Protein AF-A0A3M2KSV3-F1 (afdb_monomer_lite)

Foldseek 3Di:
DVLLVDDAVDADDLVRVLVVCCVVPVPDDDSVVSSVVSVVVQVVCCVVVCDPPRHGDPLNNQCVDVVRDNPSSCVVCVVVADDAAQAWAADQQQKTKAQGHHDPVLVVLLQQAWDFPDDPNITMTGGDLVSLLSSVVVPDDLVNVVVSNCRRHPDPHHPNNNVSNVVSNVVPPPDDDDDFQDKAFDPDLVVVVVLVVDPLNVVQVWDDPDSGMITGNDHQVVNCVSCVVVVHDDFDADPVRHTDDPPPDPPDDPDDDDDDDDD

InterPro domains:
  IPR032830 Helicase XPB/Ssl2, N-terminal domain [PF13625] (88-210)

Organism: NCBI:txid2483353

Secondary structure (DSSP, 8-state):
-GGGGSPTTPBPPHHHHHHHHHHH-TTSS-HHHHHHHHHHHHHHHHHTTSEETTEEPGGGGGGGSSS--HHHHHHHHGGGSPPPBS-BEE-TTSEEEESSPBPHHHHHHHHHH-EEEEESSSEEEE--HHHHHHHHHTT--HHHHHHHHHHHBSSPPPHHHHHHHHHHHHHTTSS-----SEEEE-S-HHHHHHHHH-GGGGGGT-EEEETTEEEESS-HHHHHHHHHHTT--PPEE-TTS-EE-------PPPPPPPPPPP-

Structure (mmCIF, N/CA/C/O backbone):
data_AF-A0A3M2KSV3-F1
#
_entry.id   AF-A0A3M2KSV3-F1
#
loop_
_atom_site.group_PDB
_atom_site.id
_atom_site.type_symbol
_atom_site.label_atom_id
_atom_site.label_alt_id
_atom_site.label_comp_id
_atom_site.label_asym_id
_atom_site.label_entity_id
_atom_site.label_seq_id
_atom_site.pdbx_PDB_ins_code
_atom_site.Cartn_x
_atom_site.Cartn_y
_atom_site.Cartn_z
_atom_site.occupancy
_atom_site.B_iso_or_equiv
_atom_site.auth_seq_id
_atom_site.auth_comp_id
_atom_site.auth_asym_id
_atom_site.auth_atom_id
_atom_site.pdbx_PDB_model_num
ATOM 1 N N . GLY A 1 1 ? 6.944 8.458 -37.374 1.00 75.38 1 GLY A N 1
ATOM 2 C CA . GLY A 1 1 ? 7.792 9.421 -36.620 1.00 75.38 1 GLY A CA 1
ATOM 3 C C . GLY A 1 1 ? 9.214 9.490 -37.174 1.00 75.38 1 GLY A C 1
ATOM 4 O O . GLY A 1 1 ? 9.639 8.535 -37.807 1.00 75.38 1 GLY A O 1
ATOM 5 N N . LEU A 1 2 ? 9.958 10.585 -36.937 1.00 85.69 2 LEU A N 1
ATOM 6 C CA . LEU A 1 2 ? 11.281 10.850 -37.546 1.00 85.69 2 LEU A CA 1
ATOM 7 C C . LEU A 1 2 ? 12.322 9.739 -37.297 1.00 85.69 2 LEU A C 1
ATOM 9 O O . LEU A 1 2 ? 12.975 9.292 -38.233 1.00 85.69 2 LEU A O 1
ATOM 13 N N . LEU A 1 3 ? 12.442 9.251 -36.059 1.00 87.75 3 LEU A N 1
ATOM 14 C CA . LEU A 1 3 ? 13.389 8.181 -35.711 1.00 87.75 3 LEU A CA 1
ATOM 15 C C . LEU A 1 3 ? 13.024 6.823 -36.337 1.00 87.75 3 LEU A C 1
ATOM 17 O O . LEU A 1 3 ? 13.900 5.996 -36.563 1.00 87.75 3 LEU A O 1
ATOM 21 N N . ALA A 1 4 ? 11.746 6.596 -36.661 1.00 87.56 4 ALA A N 1
ATOM 22 C CA . ALA A 1 4 ? 11.295 5.349 -37.282 1.00 87.56 4 ALA A CA 1
ATOM 23 C C . ALA A 1 4 ? 11.764 5.202 -38.739 1.00 87.56 4 ALA A C 1
ATOM 25 O O . ALA A 1 4 ? 11.817 4.079 -39.237 1.00 87.56 4 ALA A O 1
ATOM 26 N N . ALA A 1 5 ? 12.134 6.313 -39.391 1.00 88.31 5 ALA A N 1
ATOM 27 C CA . ALA A 1 5 ? 12.696 6.315 -40.741 1.00 88.31 5 ALA A CA 1
ATOM 28 C C . ALA A 1 5 ? 14.116 5.721 -40.802 1.00 88.31 5 ALA A C 1
ATOM 30 O O . ALA A 1 5 ? 14.596 5.388 -41.883 1.00 88.31 5 ALA A O 1
ATOM 31 N N . LEU A 1 6 ? 14.793 5.581 -39.657 1.00 89.31 6 LEU A N 1
ATOM 32 C CA . LEU A 1 6 ? 16.082 4.903 -39.575 1.00 89.31 6 LEU A CA 1
ATOM 33 C C . LEU A 1 6 ? 15.891 3.378 -39.606 1.00 89.31 6 LEU A C 1
ATOM 35 O O . LEU A 1 6 ? 14.901 2.867 -39.059 1.00 89.31 6 LEU A O 1
ATOM 39 N N . PRO A 1 7 ? 16.850 2.626 -40.179 1.00 88.12 7 PRO A N 1
ATOM 40 C CA . PRO A 1 7 ? 16.834 1.171 -40.098 1.00 88.12 7 PRO A CA 1
ATOM 41 C C . PRO A 1 7 ? 16.882 0.695 -38.631 1.00 88.12 7 PRO A C 1
ATOM 43 O O . PRO A 1 7 ? 17.325 1.441 -37.751 1.00 88.12 7 PRO A O 1
ATOM 46 N N . PRO A 1 8 ? 16.430 -0.536 -38.328 1.00 86.25 8 PRO A N 1
ATOM 47 C CA . PRO A 1 8 ? 16.571 -1.124 -36.995 1.00 86.25 8 PRO A CA 1
ATOM 48 C C . PRO A 1 8 ? 18.014 -1.034 -36.473 1.00 86.25 8 PRO A C 1
ATOM 50 O O . PRO A 1 8 ? 18.956 -1.325 -37.205 1.00 86.25 8 PRO A O 1
ATOM 53 N N . GLY A 1 9 ? 18.185 -0.594 -35.222 1.00 85.94 9 GLY A N 1
ATOM 54 C CA . GLY A 1 9 ? 19.504 -0.358 -34.615 1.00 85.94 9 GLY A CA 1
ATOM 55 C C . GLY A 1 9 ? 20.202 0.940 -35.046 1.00 85.94 9 GLY A C 1
ATOM 56 O O . GLY A 1 9 ? 21.259 1.263 -34.510 1.00 85.94 9 GLY A O 1
ATOM 57 N N . GLY A 1 10 ? 19.623 1.708 -35.972 1.00 90.50 10 GLY A N 1
ATOM 58 C CA . GLY A 1 10 ? 20.132 3.021 -36.354 1.00 90.50 10 GLY A CA 1
ATOM 59 C C . GLY A 1 10 ? 19.922 4.051 -35.245 1.00 90.50 10 GLY A C 1
ATOM 60 O O . GLY A 1 10 ? 18.789 4.294 -34.828 1.00 90.50 10 GLY A O 1
ATOM 61 N N . ALA A 1 11 ? 21.011 4.676 -34.801 1.00 90.44 11 ALA A N 1
ATOM 62 C CA . ALA A 1 11 ? 20.989 5.816 -33.892 1.00 90.44 11 ALA A CA 1
ATOM 63 C C . ALA A 1 11 ? 21.229 7.112 -34.676 1.00 90.44 11 ALA A C 1
ATOM 65 O O . ALA A 1 11 ? 22.099 7.161 -35.548 1.00 90.44 11 ALA A O 1
ATOM 66 N N . ALA A 1 12 ? 20.466 8.160 -34.369 1.00 85.12 12 ALA A N 1
ATOM 67 C CA . ALA A 1 12 ? 20.717 9.489 -34.915 1.00 85.12 12 ALA A CA 1
ATOM 68 C C . ALA A 1 12 ? 21.448 10.359 -33.895 1.00 85.12 12 ALA A C 1
ATOM 70 O O . ALA A 1 12 ? 21.091 10.399 -32.720 1.00 85.12 12 ALA A O 1
ATOM 71 N N . ASP A 1 13 ? 22.440 11.101 -34.379 1.00 88.12 13 ASP A N 1
ATOM 72 C CA . ASP A 1 13 ? 23.076 12.171 -33.620 1.00 88.12 13 ASP A CA 1
ATOM 73 C C . ASP A 1 13 ? 22.033 13.258 -33.264 1.00 88.12 13 ASP A C 1
ATOM 75 O O . ASP A 1 13 ? 21.336 13.740 -34.168 1.00 88.12 13 ASP A O 1
ATOM 79 N N . PRO A 1 14 ? 21.908 13.678 -31.988 1.00 87.12 14 PRO A N 1
ATOM 80 C CA . PRO A 1 14 ? 20.975 14.726 -31.573 1.00 87.12 14 PRO A CA 1
ATOM 81 C C . PRO A 1 14 ? 21.071 16.018 -32.398 1.00 87.12 14 PRO A C 1
ATOM 83 O O . PRO A 1 14 ? 20.047 16.651 -32.672 1.00 87.12 14 PRO A O 1
ATOM 86 N N . VAL A 1 15 ? 22.270 16.395 -32.864 1.00 89.19 15 VAL A N 1
ATOM 87 C CA . VAL A 1 15 ? 22.446 17.577 -33.726 1.00 89.19 15 VAL A CA 1
ATOM 88 C C . VAL A 1 15 ? 21.813 17.358 -35.103 1.00 89.19 15 VAL A C 1
ATOM 90 O O . VAL A 1 15 ? 21.177 18.269 -35.641 1.00 89.19 15 VAL A O 1
ATOM 93 N N . ALA A 1 16 ? 21.938 16.157 -35.673 1.00 90.06 16 ALA A N 1
ATOM 94 C CA . ALA A 1 16 ? 21.289 15.794 -36.930 1.00 90.06 16 ALA A CA 1
ATOM 95 C C . ALA A 1 16 ? 19.756 15.762 -36.798 1.00 90.06 16 ALA A C 1
ATOM 97 O O . ALA A 1 16 ? 19.058 16.261 -37.684 1.00 90.06 16 ALA A O 1
ATOM 98 N N . VAL A 1 17 ? 19.233 15.254 -35.675 1.00 90.06 17 VAL A N 1
ATOM 99 C CA . VAL A 1 17 ? 17.793 15.290 -35.365 1.00 90.06 17 VAL A CA 1
ATOM 100 C C . VAL A 1 17 ? 17.296 16.734 -35.313 1.00 90.06 17 VAL A C 1
ATOM 102 O O . VAL A 1 17 ? 16.326 17.061 -35.996 1.00 90.06 17 VAL A O 1
ATOM 105 N N . ARG A 1 18 ? 17.994 17.619 -34.586 1.00 88.38 18 ARG A N 1
ATOM 106 C CA . ARG A 1 18 ? 17.662 19.051 -34.513 1.00 88.38 18 ARG A CA 1
ATOM 107 C C . ARG A 1 18 ? 17.615 19.689 -35.901 1.00 88.38 18 ARG A C 1
ATOM 109 O O . ARG A 1 18 ? 16.585 20.242 -36.268 1.00 88.38 18 ARG A O 1
ATOM 116 N N . ARG A 1 19 ? 18.677 19.526 -36.702 1.00 88.81 19 ARG A N 1
ATOM 117 C CA . ARG A 1 19 ? 18.737 20.066 -38.076 1.00 88.81 19 ARG A CA 1
ATOM 118 C C . ARG A 1 19 ? 17.582 19.571 -38.942 1.00 88.81 19 ARG A C 1
ATOM 120 O O . ARG A 1 19 ? 17.055 20.321 -39.760 1.00 88.81 19 ARG A O 1
ATOM 127 N N . ARG A 1 20 ? 17.173 18.308 -38.783 1.00 89.62 20 ARG A N 1
ATOM 128 C CA . ARG A 1 20 ? 16.026 17.777 -39.521 1.00 89.62 20 ARG A CA 1
ATOM 129 C C . ARG A 1 20 ? 14.707 18.383 -39.040 1.00 89.62 20 ARG A C 1
ATOM 131 O O . ARG A 1 20 ? 13.872 18.711 -39.875 1.00 89.62 20 ARG A O 1
ATOM 138 N N . LEU A 1 21 ? 14.527 18.576 -37.734 1.00 88.06 21 LEU A N 1
ATOM 139 C CA . LEU A 1 21 ? 13.353 19.258 -37.175 1.00 88.06 21 LEU A CA 1
ATOM 140 C C . LEU A 1 21 ? 13.277 20.739 -37.586 1.00 88.06 21 LEU A C 1
ATOM 142 O O . LEU A 1 21 ? 12.171 21.254 -37.759 1.00 88.06 21 LEU A O 1
ATOM 146 N N . ASP A 1 22 ? 14.419 21.412 -37.757 1.00 86.50 22 ASP A N 1
ATOM 147 C CA . ASP A 1 22 ? 14.499 22.779 -38.296 1.00 86.50 22 ASP A CA 1
ATOM 148 C C . ASP A 1 22 ? 13.979 22.842 -39.730 1.00 86.50 22 ASP A C 1
ATOM 150 O O . ASP A 1 22 ? 13.177 23.712 -40.067 1.00 86.50 22 ASP A O 1
ATOM 154 N N . TRP A 1 23 ? 14.398 21.883 -40.557 1.00 88.00 23 TRP A N 1
ATOM 155 C CA . TRP A 1 23 ? 13.964 21.782 -41.946 1.00 88.00 23 TRP A CA 1
ATOM 156 C C . TRP A 1 23 ? 12.463 21.495 -42.079 1.00 88.00 23 TRP A C 1
ATOM 158 O O . TRP A 1 23 ? 11.777 22.152 -42.857 1.00 88.00 23 TRP A O 1
ATOM 168 N N . GLU A 1 24 ? 11.945 20.528 -41.317 1.00 86.75 24 GLU A N 1
ATOM 169 C CA . GLU A 1 24 ? 10.533 20.122 -41.388 1.00 86.75 24 GLU A CA 1
ATOM 170 C C . GLU A 1 24 ? 9.593 21.187 -40.801 1.00 86.75 24 GLU A C 1
ATOM 172 O O . GLU A 1 24 ? 8.499 21.412 -41.321 1.00 86.75 24 GLU A O 1
ATOM 177 N N . TRP A 1 25 ? 10.007 21.875 -39.725 1.00 83.38 25 TRP A N 1
ATOM 178 C CA . TRP A 1 25 ? 9.167 22.839 -38.998 1.00 83.38 25 TRP A CA 1
ATOM 179 C C . TRP A 1 25 ? 9.865 24.186 -38.734 1.00 83.38 25 TRP A C 1
ATOM 181 O O . TRP A 1 25 ? 10.045 24.570 -37.569 1.00 83.38 25 TRP A O 1
ATOM 191 N N . PRO A 1 26 ? 10.175 24.972 -39.781 1.00 78.00 26 PRO A N 1
ATOM 192 C CA . PRO A 1 26 ? 11.050 26.146 -39.690 1.00 78.00 26 PRO A CA 1
ATOM 193 C C . PRO A 1 26 ? 10.482 27.347 -38.915 1.00 78.00 26 PRO A C 1
ATOM 195 O O . PRO A 1 26 ? 11.224 28.259 -38.578 1.00 78.00 26 PRO A O 1
ATOM 198 N N . ARG A 1 27 ? 9.174 27.401 -38.620 1.00 70.81 27 ARG A N 1
ATOM 199 C CA . ARG A 1 27 ? 8.505 28.628 -38.120 1.00 70.81 27 ARG A CA 1
ATOM 200 C C . ARG A 1 27 ? 7.949 28.561 -36.695 1.00 70.81 27 ARG A C 1
ATOM 202 O O . ARG A 1 27 ? 7.118 29.389 -36.339 1.00 70.81 27 ARG A O 1
ATOM 209 N N . ARG A 1 28 ? 8.321 27.556 -35.897 1.00 67.44 28 ARG A N 1
ATOM 210 C CA . ARG A 1 28 ? 7.586 27.261 -34.651 1.00 67.44 28 ARG A CA 1
ATOM 211 C C . ARG A 1 28 ? 8.256 27.715 -33.350 1.00 67.44 28 ARG A C 1
ATOM 213 O O . ARG A 1 28 ? 7.532 27.903 -32.382 1.00 67.44 28 ARG A O 1
ATOM 220 N N . LEU A 1 29 ? 9.578 27.895 -33.299 1.00 76.12 29 LEU A N 1
ATOM 221 C CA . LEU A 1 29 ? 10.329 28.133 -32.054 1.00 76.12 29 LEU A CA 1
ATOM 222 C C . LEU A 1 29 ? 11.651 28.865 -32.326 1.00 76.12 29 LEU A C 1
ATOM 224 O O . LEU A 1 29 ? 12.170 28.767 -33.436 1.00 76.12 29 LEU A O 1
ATOM 228 N N . THR A 1 30 ? 12.204 29.537 -31.309 1.00 86.56 30 THR A N 1
ATOM 229 C CA . THR A 1 30 ? 13.603 29.999 -31.322 1.00 86.56 30 THR A CA 1
ATOM 230 C C . THR A 1 30 ? 14.563 28.806 -31.309 1.00 86.56 30 THR A C 1
ATOM 232 O O . THR A 1 30 ? 14.213 27.733 -30.804 1.00 86.56 30 THR A O 1
ATOM 235 N N . ASP A 1 31 ? 15.780 28.998 -31.822 1.00 85.12 31 ASP A N 1
ATOM 236 C CA . ASP A 1 31 ? 16.804 27.945 -31.887 1.00 85.12 31 ASP A CA 1
ATOM 237 C C . ASP A 1 31 ? 17.115 27.366 -30.497 1.00 85.12 31 ASP A C 1
ATOM 239 O O . ASP A 1 31 ? 17.110 26.148 -30.316 1.00 85.12 31 ASP A O 1
ATOM 243 N N . GLU A 1 32 ? 17.267 28.228 -29.484 1.00 87.75 32 GLU A N 1
ATOM 244 C CA . GLU A 1 32 ? 17.504 27.822 -28.090 1.00 87.75 32 GLU A CA 1
ATOM 245 C C . GLU A 1 32 ? 16.356 26.979 -27.514 1.00 87.75 32 GLU A C 1
ATOM 247 O O . GLU A 1 32 ? 16.575 25.935 -26.893 1.00 87.75 32 GLU A O 1
ATOM 252 N N . ALA A 1 33 ? 15.105 27.408 -27.721 1.00 88.19 33 ALA A N 1
ATOM 253 C CA . ALA A 1 33 ? 13.945 26.681 -27.214 1.00 88.19 33 ALA A CA 1
ATOM 254 C C . ALA A 1 33 ? 13.827 25.304 -27.874 1.00 88.19 33 ALA A C 1
ATOM 256 O O . ALA A 1 33 ? 13.493 24.321 -27.208 1.00 88.19 33 ALA A O 1
ATOM 257 N N . ARG A 1 34 ? 14.127 25.221 -29.172 1.00 86.56 34 ARG A N 1
ATOM 258 C CA . ARG A 1 34 ? 14.098 23.970 -29.922 1.00 86.56 34 ARG A CA 1
ATOM 259 C C . ARG A 1 34 ? 15.205 23.019 -29.512 1.00 86.56 34 ARG A C 1
ATOM 261 O O . ARG A 1 34 ? 14.934 21.827 -29.375 1.00 86.56 34 ARG A O 1
ATOM 268 N N . GLU A 1 35 ? 16.422 23.514 -29.321 1.00 89.12 35 GLU A N 1
ATOM 269 C CA . GLU A 1 35 ? 17.530 22.703 -28.826 1.00 89.12 35 GLU A CA 1
ATOM 270 C C . GLU A 1 35 ? 17.156 22.052 -27.496 1.00 89.12 35 GLU A C 1
ATOM 272 O O . GLU A 1 35 ? 17.208 20.828 -27.371 1.00 89.12 35 GLU A O 1
ATOM 277 N N . ARG A 1 36 ? 16.658 22.855 -26.550 1.00 91.06 36 ARG A N 1
ATOM 278 C CA . ARG A 1 36 ? 16.239 22.371 -25.234 1.00 91.06 36 ARG A CA 1
ATOM 279 C C . ARG A 1 36 ? 15.126 21.328 -25.319 1.00 91.06 36 ARG A C 1
ATOM 281 O O . ARG A 1 36 ? 15.214 20.301 -24.656 1.00 91.06 36 ARG A O 1
ATOM 288 N N . LEU A 1 37 ? 14.095 21.565 -26.132 1.00 90.75 37 LEU A N 1
ATOM 289 C CA . LEU A 1 37 ? 12.978 20.625 -26.288 1.00 90.75 37 LEU A CA 1
ATOM 290 C C . LEU A 1 37 ? 13.391 19.336 -27.003 1.00 90.75 37 LEU A C 1
ATOM 292 O O . LEU A 1 37 ? 12.943 18.264 -26.616 1.00 90.75 37 LEU A O 1
ATOM 296 N N . THR A 1 38 ? 14.259 19.424 -28.012 1.00 91.00 38 THR A N 1
ATOM 297 C CA . THR A 1 38 ? 14.770 18.242 -28.721 1.00 91.00 38 THR A CA 1
ATOM 298 C C . THR A 1 38 ? 15.618 17.392 -27.781 1.00 91.00 38 THR A C 1
ATOM 300 O O . THR A 1 38 ? 15.419 16.184 -27.702 1.00 91.00 38 THR A O 1
ATOM 303 N N . ALA A 1 39 ? 16.522 18.021 -27.024 1.00 92.00 39 ALA A N 1
ATOM 304 C CA . ALA A 1 39 ? 17.343 17.335 -26.033 1.00 92.00 39 ALA A CA 1
ATOM 305 C C . ALA A 1 39 ? 16.488 16.691 -24.930 1.00 92.00 39 ALA A C 1
ATOM 307 O O . ALA A 1 39 ? 16.698 15.524 -24.607 1.00 92.00 39 ALA A O 1
ATOM 308 N N . ALA A 1 40 ? 15.490 17.413 -24.404 1.00 94.25 40 ALA A N 1
ATOM 309 C CA . ALA A 1 40 ? 14.564 16.887 -23.403 1.00 94.25 40 ALA A CA 1
ATOM 310 C C . ALA A 1 40 ? 13.755 15.698 -23.940 1.00 94.25 40 ALA A C 1
ATOM 312 O O . ALA A 1 40 ? 13.725 14.655 -23.301 1.00 94.25 40 ALA A O 1
ATOM 313 N N . ALA A 1 41 ? 13.180 15.807 -25.141 1.00 93.00 41 ALA A N 1
ATOM 314 C CA . ALA A 1 41 ? 12.394 14.730 -25.741 1.00 93.00 41 ALA A CA 1
ATOM 315 C C . ALA A 1 41 ? 13.229 13.464 -25.997 1.00 93.00 41 ALA A C 1
ATOM 317 O O . ALA A 1 41 ? 12.745 12.357 -25.778 1.00 93.00 41 ALA A O 1
ATOM 318 N N . LEU A 1 42 ? 14.485 13.608 -26.435 1.00 92.94 42 LEU A N 1
ATOM 319 C CA . LEU A 1 42 ? 15.394 12.469 -26.606 1.00 92.94 42 LEU A CA 1
ATOM 320 C C . LEU A 1 42 ? 15.777 11.842 -25.257 1.00 92.94 42 LEU A C 1
ATOM 322 O O . LEU A 1 42 ? 15.801 10.620 -25.142 1.00 92.94 42 LEU A O 1
ATOM 326 N N . ALA A 1 43 ? 16.031 12.656 -24.229 1.00 93.81 43 ALA A N 1
ATOM 327 C CA . ALA A 1 43 ? 16.333 12.163 -22.886 1.00 93.81 43 ALA A CA 1
ATOM 328 C C . ALA A 1 43 ? 15.129 11.457 -22.233 1.00 93.81 43 ALA A C 1
ATOM 330 O O . ALA A 1 43 ? 15.286 10.413 -21.598 1.00 93.81 43 ALA A O 1
ATOM 331 N N . GLU A 1 44 ? 13.921 11.991 -22.410 1.00 95.38 44 GLU A N 1
ATOM 332 C CA . GLU A 1 44 ? 12.678 11.363 -21.954 1.00 95.38 44 GLU A CA 1
ATOM 333 C C . GLU A 1 44 ? 12.409 10.053 -22.699 1.00 95.38 44 GLU A C 1
ATOM 335 O O . GLU A 1 44 ? 12.075 9.054 -22.064 1.00 95.38 44 GLU A O 1
ATOM 340 N N . ALA A 1 45 ? 12.613 10.019 -24.022 1.00 93.56 45 ALA A N 1
ATOM 341 C CA . ALA A 1 45 ? 12.472 8.798 -24.814 1.00 93.56 45 ALA A CA 1
ATOM 342 C C . ALA A 1 45 ? 13.423 7.690 -24.337 1.00 93.56 45 ALA A C 1
ATOM 344 O O . ALA A 1 45 ? 13.014 6.531 -24.248 1.00 93.56 45 ALA A O 1
ATOM 345 N N . GLU A 1 46 ? 14.656 8.045 -23.976 1.00 93.88 46 GLU A N 1
ATOM 346 C CA . GLU A 1 46 ? 15.631 7.109 -23.413 1.00 93.88 46 GLU A CA 1
ATOM 347 C C . GLU A 1 46 ? 15.213 6.641 -22.009 1.00 93.88 46 GLU A C 1
ATOM 349 O O . GLU A 1 46 ? 15.241 5.450 -21.712 1.00 93.88 46 GLU A O 1
ATOM 354 N N . THR A 1 47 ? 14.743 7.562 -21.159 1.00 95.00 47 THR A N 1
ATOM 355 C CA . THR A 1 47 ? 14.275 7.256 -19.793 1.00 95.00 47 THR A CA 1
ATOM 356 C C . THR A 1 47 ? 13.069 6.313 -19.797 1.00 95.00 47 THR A C 1
ATOM 358 O O . THR A 1 47 ? 12.968 5.424 -18.955 1.00 95.00 47 THR A O 1
ATOM 361 N N . LEU A 1 48 ? 12.158 6.487 -20.756 1.00 92.75 48 LEU A N 1
ATOM 362 C CA . LEU A 1 48 ? 10.981 5.636 -20.936 1.00 92.75 48 LEU A CA 1
ATOM 363 C C . LEU A 1 48 ? 11.289 4.320 -21.674 1.00 92.75 48 LEU A C 1
ATOM 365 O O . LEU A 1 48 ? 10.397 3.483 -21.807 1.00 92.75 48 LEU A O 1
ATOM 369 N N . GLY A 1 49 ? 12.513 4.126 -22.179 1.00 92.44 49 GLY A N 1
ATOM 370 C CA . GLY A 1 49 ? 12.891 2.946 -22.964 1.00 92.44 49 GLY A CA 1
ATOM 371 C C . GLY A 1 49 ? 12.259 2.890 -24.361 1.00 92.44 49 GLY A C 1
ATOM 372 O O . GLY A 1 49 ? 12.168 1.815 -24.959 1.00 92.44 49 GLY A O 1
ATOM 373 N N . VAL A 1 50 ? 11.800 4.032 -24.887 1.00 93.38 50 VAL A N 1
ATOM 374 C CA . VAL A 1 50 ? 11.364 4.192 -26.288 1.00 93.38 50 VAL A CA 1
ATOM 375 C C . VAL A 1 50 ? 12.580 4.176 -27.213 1.00 93.38 50 VAL A C 1
ATOM 377 O O . VAL A 1 50 ? 12.529 3.618 -28.312 1.00 93.38 50 VAL A O 1
ATOM 380 N N . THR A 1 51 ? 13.691 4.751 -26.755 1.00 93.50 51 THR A N 1
ATOM 381 C CA . THR A 1 51 ? 15.016 4.595 -27.357 1.00 93.50 51 THR A CA 1
ATOM 382 C C . THR A 1 51 ? 15.961 3.879 -26.396 1.00 93.50 51 THR A C 1
ATOM 384 O O . THR A 1 51 ? 15.732 3.847 -25.189 1.00 93.50 51 THR A O 1
ATOM 387 N N . GLY A 1 52 ? 17.009 3.271 -26.949 1.00 90.19 52 GLY A N 1
ATOM 388 C CA . GLY A 1 52 ? 18.119 2.704 -26.194 1.00 90.19 52 GLY A CA 1
ATOM 389 C C . GLY A 1 52 ? 19.432 2.987 -26.914 1.00 90.19 52 GLY A C 1
ATOM 390 O O . GLY A 1 52 ? 19.585 2.663 -28.094 1.00 90.19 52 GLY A O 1
ATOM 391 N N . ARG A 1 53 ? 20.379 3.619 -26.219 1.00 89.31 53 ARG A N 1
ATOM 392 C CA . ARG A 1 53 ? 21.640 4.142 -26.766 1.00 89.31 53 ARG A CA 1
ATOM 393 C C . ARG A 1 53 ? 21.425 5.004 -28.018 1.00 89.31 53 ARG A C 1
ATOM 395 O O . ARG A 1 53 ? 22.198 4.923 -28.971 1.00 89.31 53 ARG A O 1
ATOM 402 N N . GLY A 1 54 ? 20.358 5.808 -28.028 1.00 88.88 54 GLY A N 1
ATOM 403 C CA . GLY A 1 54 ? 20.016 6.711 -29.134 1.00 88.88 54 GLY A CA 1
ATOM 404 C C . GLY A 1 54 ? 19.368 6.052 -30.360 1.00 88.88 54 GLY A C 1
ATOM 405 O O . GLY A 1 54 ? 19.034 6.755 -31.315 1.00 88.88 54 GLY A O 1
ATOM 406 N N . ALA A 1 55 ? 19.160 4.732 -30.354 1.00 92.69 55 ALA A N 1
ATOM 407 C CA . ALA A 1 55 ? 18.406 4.026 -31.389 1.00 92.69 55 ALA A CA 1
ATOM 408 C C . ALA A 1 55 ? 16.953 3.806 -30.951 1.00 92.69 55 ALA A C 1
ATOM 410 O O . ALA A 1 55 ? 16.686 3.535 -29.782 1.00 92.69 55 ALA A O 1
ATOM 411 N N . LEU A 1 56 ? 16.005 3.881 -31.890 1.00 93.94 56 LEU A N 1
ATOM 412 C CA . LEU A 1 56 ? 14.604 3.548 -31.615 1.00 93.94 56 LEU A CA 1
ATOM 413 C C . LEU A 1 56 ? 14.473 2.059 -31.271 1.00 93.94 56 LEU A C 1
ATOM 415 O O . LEU A 1 56 ? 14.863 1.203 -32.074 1.00 93.94 56 LEU A O 1
ATOM 419 N N . ALA A 1 57 ? 13.894 1.755 -30.109 1.00 93.44 57 ALA A N 1
ATOM 420 C CA . ALA A 1 57 ? 13.719 0.386 -29.658 1.00 93.44 57 ALA A CA 1
ATOM 421 C C . ALA A 1 57 ? 12.735 -0.376 -30.561 1.00 93.44 57 ALA A C 1
ATOM 423 O O . ALA A 1 57 ? 11.749 0.183 -31.049 1.00 93.44 57 ALA A O 1
ATOM 424 N N . SER A 1 58 ? 12.992 -1.664 -30.798 1.00 91.81 58 SER A N 1
ATOM 425 C CA . SER A 1 58 ? 12.161 -2.496 -31.681 1.00 91.81 58 SER A CA 1
ATOM 426 C C . SER A 1 58 ? 10.710 -2.566 -31.204 1.00 91.81 58 SER A C 1
ATOM 428 O O . SER A 1 58 ? 9.804 -2.399 -32.016 1.00 91.81 58 SER A O 1
ATOM 430 N N . HIS A 1 59 ? 10.489 -2.714 -29.895 1.00 93.31 59 HIS A N 1
ATOM 431 C CA . HIS A 1 59 ? 9.157 -2.738 -29.282 1.00 93.31 59 HIS A CA 1
ATOM 432 C C . HIS A 1 59 ? 8.417 -1.398 -29.339 1.00 93.31 59 HIS A C 1
ATOM 434 O O . HIS A 1 59 ? 7.200 -1.372 -29.192 1.00 93.31 59 HIS A O 1
ATOM 440 N N . ALA A 1 60 ? 9.112 -0.283 -29.576 1.00 93.88 60 ALA A N 1
ATOM 441 C CA . ALA A 1 60 ? 8.488 1.032 -29.704 1.00 93.88 60 ALA A CA 1
ATOM 442 C C . ALA A 1 60 ? 7.978 1.320 -31.127 1.00 93.88 60 ALA A C 1
ATOM 444 O O . ALA A 1 60 ? 7.148 2.209 -31.313 1.00 93.88 60 ALA A O 1
ATOM 445 N N . ARG A 1 61 ? 8.445 0.580 -32.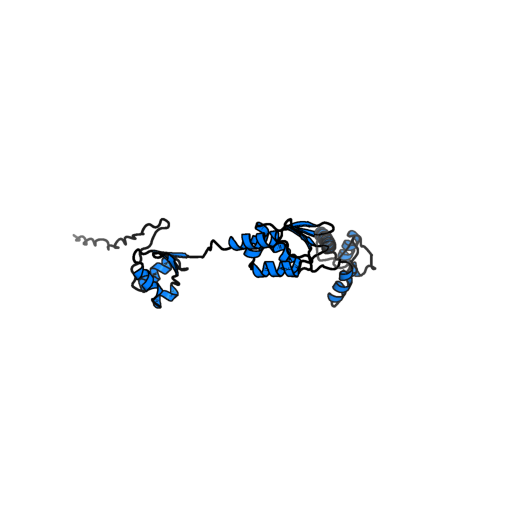144 1.00 91.94 61 ARG A N 1
ATOM 446 C CA . ARG A 1 61 ? 8.053 0.796 -33.550 1.00 91.94 61 ARG A CA 1
ATOM 447 C C . ARG A 1 61 ? 6.548 0.635 -33.805 1.00 91.94 61 ARG A C 1
ATOM 449 O O . ARG A 1 61 ? 6.006 1.541 -34.435 1.00 91.94 61 ARG A O 1
ATOM 456 N N . PRO A 1 62 ? 5.855 -0.399 -33.285 1.00 93.94 62 PRO A N 1
ATOM 457 C CA . PRO A 1 62 ? 4.415 -0.554 -33.506 1.00 93.94 62 PRO A CA 1
ATOM 458 C C . PRO A 1 62 ? 3.582 0.603 -32.926 1.00 93.94 62 PRO A C 1
ATOM 460 O O . PRO A 1 62 ? 2.491 0.890 -33.409 1.00 93.94 62 PRO A O 1
ATOM 463 N N . LEU A 1 63 ? 4.101 1.322 -31.920 1.00 93.31 63 LEU A N 1
ATOM 464 C CA . LEU A 1 63 ? 3.450 2.515 -31.357 1.00 93.31 63 LEU A CA 1
ATOM 465 C C . LEU A 1 63 ? 3.523 3.740 -32.282 1.00 93.31 63 LEU A C 1
ATOM 467 O O . LEU A 1 63 ? 2.789 4.700 -32.071 1.00 93.31 63 LEU A O 1
ATOM 471 N N . LEU A 1 64 ? 4.423 3.731 -33.270 1.00 91.94 64 LEU A N 1
ATOM 472 C CA . LEU A 1 64 ? 4.629 4.827 -34.222 1.00 91.94 64 LEU A CA 1
ATOM 473 C C . LEU A 1 64 ? 3.941 4.592 -35.576 1.00 91.94 64 LEU A C 1
ATOM 475 O O . LEU A 1 64 ? 4.117 5.415 -36.479 1.00 91.94 64 LEU A O 1
ATOM 479 N N . GLU A 1 65 ? 3.221 3.479 -35.727 1.00 90.81 65 GLU A N 1
ATOM 480 C CA . GLU A 1 65 ? 2.385 3.179 -36.891 1.00 90.81 65 GLU A CA 1
ATOM 481 C C . GLU A 1 65 ? 1.048 3.932 -36.836 1.00 90.81 65 GLU A C 1
ATOM 483 O O . GLU A 1 65 ? 0.638 4.435 -35.789 1.00 90.81 65 GLU A O 1
ATOM 488 N N . GLU A 1 66 ? 0.362 4.012 -37.977 1.00 91.38 66 GLU A N 1
ATOM 489 C CA . GLU A 1 66 ? -0.962 4.626 -38.090 1.00 91.38 66 GLU A CA 1
ATOM 490 C C . GLU A 1 66 ? -1.964 3.592 -38.641 1.00 91.38 66 GLU A C 1
ATOM 492 O O . GLU A 1 66 ? -1.889 3.257 -39.825 1.00 91.38 66 GLU A O 1
ATOM 497 N N . PRO A 1 67 ? -2.902 3.072 -37.817 1.00 92.62 67 PRO A N 1
ATOM 498 C CA . PRO A 1 67 ? -3.093 3.348 -36.387 1.00 92.62 67 PRO A CA 1
ATOM 499 C C . PRO A 1 67 ? -2.005 2.709 -35.494 1.00 92.62 67 PRO A C 1
ATOM 501 O O . PRO A 1 67 ? -1.407 1.707 -35.886 1.00 92.62 67 PRO A O 1
ATOM 504 N N . PRO A 1 68 ? -1.772 3.237 -34.274 1.00 94.19 68 PRO A N 1
ATOM 505 C CA . PRO A 1 68 ? -0.801 2.659 -33.350 1.00 94.19 68 PRO A CA 1
ATOM 506 C C . PRO A 1 68 ? -1.229 1.256 -32.907 1.00 94.19 68 PRO A C 1
ATOM 508 O O . PRO A 1 68 ? -2.404 1.010 -32.625 1.00 94.19 68 PRO A O 1
ATOM 511 N N . GLN A 1 69 ? -0.256 0.351 -32.785 1.00 95.81 69 GLN A N 1
ATOM 512 C CA . GLN A 1 69 ? -0.467 -1.057 -32.444 1.00 95.81 69 GLN A CA 1
ATOM 513 C C . GLN A 1 69 ? 0.107 -1.401 -31.053 1.00 95.81 69 GLN A C 1
ATOM 515 O O . GLN A 1 69 ? 1.182 -1.998 -30.942 1.00 95.81 69 GLN A O 1
ATOM 520 N N . PRO A 1 70 ? -0.585 -1.053 -29.951 1.00 95.31 70 PRO A N 1
ATOM 521 C CA . PRO A 1 70 ? -0.081 -1.294 -28.597 1.00 95.31 70 PRO A CA 1
ATOM 522 C C . PRO A 1 70 ? 0.058 -2.783 -28.250 1.00 95.31 70 PRO A C 1
ATOM 524 O O . PRO A 1 70 ? 0.950 -3.142 -27.487 1.00 95.31 70 PRO A O 1
ATOM 527 N N . ALA A 1 71 ? -0.777 -3.656 -28.824 1.00 95.69 71 ALA A N 1
ATOM 528 C CA . ALA A 1 71 ? -0.683 -5.101 -28.612 1.00 95.69 71 ALA A CA 1
ATOM 529 C C . ALA A 1 71 ? 0.625 -5.676 -29.185 1.00 95.69 71 ALA A C 1
ATOM 531 O O . ALA A 1 71 ? 1.366 -6.337 -28.465 1.00 95.69 71 ALA A O 1
ATOM 532 N N . ALA A 1 72 ? 0.968 -5.327 -30.429 1.00 95.25 72 ALA A N 1
ATOM 533 C CA . ALA A 1 72 ? 2.220 -5.747 -31.061 1.00 95.25 72 ALA A CA 1
ATOM 534 C C . ALA A 1 72 ? 3.458 -5.186 -30.335 1.00 95.25 72 ALA A C 1
ATOM 536 O O . ALA A 1 72 ? 4.471 -5.871 -30.200 1.00 95.25 72 ALA A O 1
ATOM 537 N N . ALA A 1 73 ? 3.376 -3.954 -29.816 1.00 94.50 73 ALA A N 1
ATOM 538 C CA . ALA A 1 73 ? 4.425 -3.383 -28.972 1.00 94.50 73 ALA A CA 1
ATOM 539 C C . ALA A 1 73 ? 4.622 -4.189 -27.676 1.00 94.50 73 ALA A C 1
A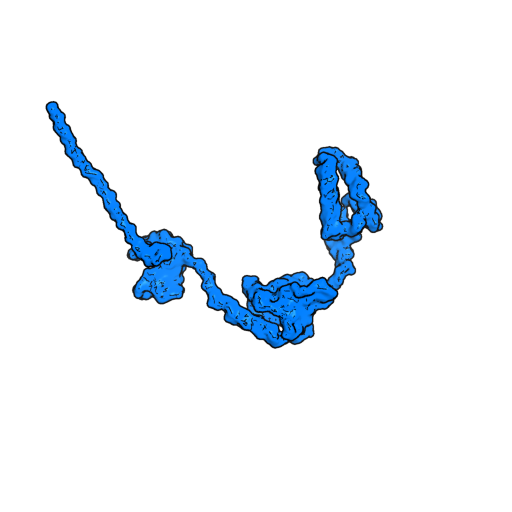TOM 541 O O . ALA A 1 73 ? 5.756 -4.485 -27.301 1.00 94.50 73 ALA A O 1
ATOM 542 N N . ALA A 1 74 ? 3.529 -4.578 -27.012 1.00 92.38 74 ALA A N 1
ATOM 543 C CA . ALA A 1 74 ? 3.575 -5.397 -25.804 1.00 92.38 74 ALA A CA 1
ATOM 544 C C . ALA A 1 74 ? 4.134 -6.804 -26.077 1.00 9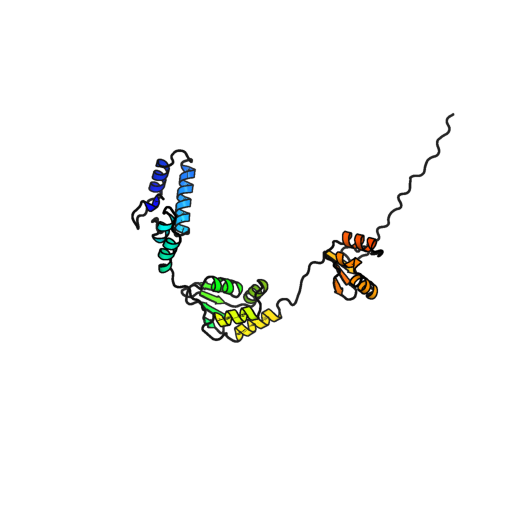2.38 74 ALA A C 1
ATOM 546 O O . ALA A 1 74 ? 4.976 -7.276 -25.316 1.00 92.38 74 ALA A O 1
ATOM 547 N N . GLU A 1 75 ? 3.732 -7.444 -27.176 1.00 94.19 75 GLU A N 1
ATOM 548 C CA . GLU A 1 75 ? 4.251 -8.752 -27.602 1.00 94.19 75 GLU A CA 1
ATOM 549 C C . GLU A 1 75 ? 5.751 -8.712 -27.912 1.00 94.19 75 GLU A C 1
ATOM 551 O O . GLU A 1 75 ? 6.482 -9.617 -27.521 1.00 94.19 75 GLU A O 1
ATOM 556 N N . ALA A 1 76 ? 6.236 -7.649 -28.561 1.00 93.00 76 ALA A N 1
ATOM 557 C CA . ALA A 1 76 ? 7.662 -7.465 -28.829 1.00 93.00 76 ALA A CA 1
ATOM 558 C C . ALA A 1 76 ? 8.477 -7.172 -27.556 1.00 93.00 76 ALA A C 1
ATOM 560 O O . ALA A 1 76 ? 9.664 -7.494 -27.491 1.00 93.00 76 ALA A O 1
ATOM 561 N N . LEU A 1 77 ? 7.851 -6.543 -26.559 1.00 91.88 77 LEU A N 1
ATOM 562 C CA . LEU A 1 77 ? 8.481 -6.169 -25.297 1.00 91.88 77 LEU A CA 1
ATOM 563 C C . LEU A 1 77 ? 8.530 -7.330 -24.292 1.00 91.88 77 LEU A C 1
ATOM 565 O O . LEU A 1 77 ? 9.501 -7.449 -23.548 1.00 91.88 77 LEU A O 1
ATOM 569 N N . ALA A 1 78 ? 7.506 -8.187 -24.261 1.00 90.06 78 ALA A N 1
ATOM 570 C CA . ALA A 1 78 ? 7.358 -9.242 -23.258 1.00 90.06 78 ALA A CA 1
ATOM 571 C C . ALA A 1 78 ? 8.580 -10.183 -23.128 1.00 90.06 78 ALA A C 1
ATOM 573 O O . ALA A 1 78 ? 8.996 -10.423 -21.994 1.00 90.06 78 ALA A O 1
ATOM 574 N N . PRO A 1 79 ? 9.231 -10.650 -24.216 1.00 91.25 79 PRO A N 1
ATOM 575 C CA . PRO A 1 79 ? 10.404 -11.525 -24.127 1.00 91.25 79 PRO A CA 1
ATOM 576 C C . PRO A 1 79 ? 11.654 -10.857 -23.535 1.00 91.25 79 PRO A C 1
ATOM 578 O O . PRO A 1 79 ? 12.624 -11.546 -23.231 1.00 91.25 79 PRO A O 1
ATOM 581 N N . LEU A 1 80 ? 11.667 -9.523 -23.413 1.00 89.50 80 LEU A N 1
ATOM 582 C CA . LEU A 1 80 ? 12.797 -8.767 -22.865 1.00 89.50 80 LEU A CA 1
ATOM 583 C C . LEU A 1 80 ? 12.781 -8.707 -21.333 1.00 89.50 80 LEU A C 1
ATOM 585 O O . LEU A 1 80 ? 13.769 -8.288 -20.729 1.00 89.50 80 LEU A O 1
ATOM 589 N N . PHE A 1 81 ? 11.676 -9.112 -20.705 1.00 84.81 81 PHE A N 1
ATOM 590 C CA . PHE A 1 81 ? 11.533 -9.133 -19.258 1.00 84.81 81 PHE A CA 1
ATOM 591 C C . PHE A 1 81 ? 11.581 -10.565 -18.715 1.00 84.81 81 PHE A C 1
ATOM 593 O O . PHE A 1 81 ? 11.077 -11.486 -19.356 1.00 84.81 81 PHE A O 1
ATOM 600 N N . PRO A 1 82 ? 12.157 -10.771 -17.517 1.00 86.12 82 PRO A N 1
ATOM 601 C CA . PRO A 1 82 ? 12.015 -12.040 -16.822 1.00 86.12 82 PRO A CA 1
ATOM 602 C C . PRO A 1 82 ? 10.545 -12.292 -16.475 1.00 86.12 82 PRO A C 1
ATOM 604 O O . PRO A 1 82 ? 9.794 -11.356 -16.185 1.00 86.12 82 PRO A O 1
ATOM 607 N N . GLU A 1 83 ? 10.149 -13.564 -16.483 1.00 86.69 83 GLU A N 1
ATOM 608 C CA . GLU A 1 83 ? 8.785 -13.968 -16.159 1.00 86.69 83 GLU A CA 1
ATOM 609 C C . GLU A 1 83 ? 8.426 -13.542 -14.724 1.00 86.69 83 GLU A C 1
ATOM 611 O O . GLU A 1 83 ? 9.175 -13.841 -13.784 1.00 86.69 83 GLU A O 1
ATOM 616 N N . PRO A 1 84 ? 7.312 -12.813 -14.527 1.00 90.00 84 PRO A N 1
ATOM 617 C CA . PRO A 1 84 ? 6.880 -12.443 -13.194 1.00 90.00 84 PRO A CA 1
ATOM 618 C C . PRO A 1 84 ? 6.506 -13.669 -12.370 1.00 90.00 84 PRO A C 1
ATOM 620 O O . PRO A 1 84 ? 5.719 -14.504 -12.809 1.00 90.00 84 PRO A O 1
ATOM 623 N N . VAL A 1 85 ? 7.013 -13.740 -11.144 1.00 93.12 85 VAL A N 1
ATOM 624 C CA . VAL A 1 85 ? 6.701 -14.837 -10.225 1.00 93.12 85 VAL A CA 1
ATOM 625 C C . VAL A 1 85 ? 5.467 -14.510 -9.388 1.00 93.12 85 VAL A C 1
ATOM 627 O O . VAL A 1 85 ? 5.204 -13.358 -9.031 1.00 93.12 85 VAL A O 1
ATOM 630 N N . ASP A 1 86 ? 4.703 -15.548 -9.076 1.00 94.00 86 ASP A N 1
ATOM 631 C CA . ASP A 1 86 ? 3.449 -15.498 -8.322 1.00 94.00 86 ASP A CA 1
ATOM 632 C C . ASP A 1 86 ? 3.611 -15.856 -6.840 1.00 94.00 86 ASP A C 1
ATOM 634 O O . ASP A 1 86 ? 2.621 -15.994 -6.130 1.00 94.00 86 ASP A O 1
ATOM 638 N N . HIS A 1 87 ? 4.849 -16.013 -6.368 1.00 95.38 87 HIS A N 1
ATOM 639 C CA . HIS A 1 87 ? 5.110 -16.546 -5.042 1.00 95.38 87 HIS A CA 1
ATOM 640 C C . HIS A 1 87 ? 6.376 -15.996 -4.386 1.00 95.38 87 HIS A C 1
ATOM 642 O O . HIS A 1 87 ? 7.258 -15.425 -5.034 1.00 95.38 87 HIS A O 1
ATOM 648 N N . VAL A 1 88 ? 6.477 -16.242 -3.082 1.00 96.88 88 VAL A N 1
ATOM 649 C CA . VAL A 1 88 ? 7.635 -15.955 -2.235 1.00 96.88 88 VAL A CA 1
ATOM 650 C C . VAL A 1 88 ? 8.007 -17.172 -1.384 1.00 96.88 88 VAL A C 1
ATOM 652 O O . VAL A 1 88 ? 7.232 -18.117 -1.226 1.00 96.88 88 VAL A O 1
ATOM 655 N N . LEU A 1 89 ? 9.215 -17.148 -0.830 1.00 96.56 89 LEU A N 1
ATOM 656 C CA . LEU A 1 89 ? 9.688 -18.101 0.171 1.00 96.56 89 LEU A CA 1
ATOM 657 C C . LEU A 1 89 ? 9.697 -17.410 1.532 1.00 96.56 89 LEU A C 1
ATOM 659 O O . LEU A 1 89 ? 10.503 -16.503 1.741 1.00 96.56 89 LEU A O 1
ATOM 663 N N . LEU A 1 90 ? 8.809 -17.818 2.439 1.00 97.31 90 LEU A N 1
ATOM 664 C CA . LEU A 1 90 ? 8.751 -17.273 3.795 1.00 97.31 90 LEU A CA 1
ATOM 665 C C . LEU A 1 90 ? 9.761 -17.973 4.705 1.00 97.31 90 LEU A C 1
ATOM 667 O O . LEU A 1 90 ? 9.863 -19.204 4.712 1.00 97.31 90 LEU A O 1
ATOM 671 N N . GLN A 1 91 ? 10.481 -17.178 5.494 1.00 95.38 91 GLN A N 1
ATOM 672 C CA . GLN A 1 91 ? 11.523 -17.630 6.410 1.00 95.38 91 GLN A CA 1
ATOM 673 C C . GLN A 1 91 ? 11.179 -17.291 7.867 1.00 95.38 91 GLN A C 1
ATOM 675 O O . GLN A 1 91 ? 10.429 -16.361 8.165 1.00 95.38 91 GLN A O 1
ATOM 680 N N . ALA A 1 92 ? 11.740 -18.059 8.804 1.00 93.88 92 ALA A N 1
ATOM 681 C CA . ALA A 1 92 ? 11.442 -17.929 10.233 1.00 93.88 92 ALA A CA 1
ATOM 682 C C . ALA A 1 92 ? 11.967 -16.629 10.878 1.00 93.88 92 ALA A C 1
ATOM 684 O O . ALA A 1 92 ? 11.552 -16.289 11.982 1.00 93.88 92 ALA A O 1
ATOM 685 N N . ASP A 1 93 ? 12.848 -15.891 10.202 1.00 96.31 93 ASP A N 1
ATOM 686 C CA . ASP A 1 93 ? 13.400 -14.602 10.635 1.00 96.31 93 ASP A CA 1
ATOM 687 C C . ASP A 1 93 ? 12.565 -13.395 10.159 1.00 96.31 93 ASP A C 1
ATOM 689 O O . ASP A 1 93 ? 13.055 -12.261 10.134 1.00 96.31 93 ASP A O 1
ATOM 693 N N . LEU A 1 94 ? 11.295 -13.647 9.810 1.00 97.38 94 LEU A N 1
ATOM 694 C CA . LEU A 1 94 ? 10.327 -12.666 9.315 1.00 97.38 94 LEU A CA 1
ATOM 695 C C . LEU A 1 94 ? 10.725 -12.053 7.969 1.00 97.38 94 LEU A C 1
ATOM 697 O O . LEU A 1 94 ? 10.373 -10.908 7.680 1.00 97.38 94 LEU A O 1
ATOM 701 N N . THR A 1 95 ? 11.444 -12.802 7.136 1.00 96.81 95 THR A N 1
ATOM 702 C CA . THR A 1 95 ? 11.760 -12.386 5.769 1.00 96.81 95 THR A CA 1
ATOM 703 C C . THR A 1 95 ? 10.989 -13.200 4.732 1.00 96.81 95 THR A C 1
ATOM 705 O O . THR A 1 95 ? 10.594 -14.346 4.965 1.00 96.81 95 THR A O 1
ATOM 708 N N . ALA A 1 96 ? 10.742 -12.582 3.578 1.00 97.00 96 ALA A N 1
ATOM 709 C CA . ALA A 1 96 ? 10.252 -13.248 2.381 1.00 97.00 96 ALA A CA 1
ATOM 710 C C . ALA A 1 96 ? 11.217 -13.012 1.226 1.00 97.00 96 ALA A C 1
ATOM 712 O O . ALA A 1 96 ? 11.565 -11.870 0.923 1.00 97.00 96 ALA A O 1
ATOM 713 N N . ILE A 1 97 ? 11.602 -14.082 0.540 1.00 96.44 97 ILE A N 1
ATOM 714 C CA . ILE A 1 97 ? 12.445 -14.003 -0.652 1.00 96.44 97 ILE A CA 1
ATOM 715 C C . ILE A 1 97 ? 11.568 -14.171 -1.891 1.00 96.44 97 ILE A C 1
ATOM 717 O O . ILE A 1 97 ? 10.935 -15.209 -2.079 1.00 96.44 97 ILE A O 1
ATOM 721 N N . ALA A 1 98 ? 11.567 -13.161 -2.757 1.00 95.62 98 ALA A N 1
ATOM 722 C CA . ALA A 1 98 ? 11.010 -13.237 -4.100 1.00 95.62 98 ALA A CA 1
ATOM 723 C C . ALA A 1 98 ? 12.126 -13.609 -5.096 1.00 95.62 98 ALA A C 1
ATOM 725 O O . ALA A 1 98 ? 13.030 -12.793 -5.310 1.00 95.62 98 ALA A O 1
ATOM 726 N N . PRO A 1 99 ? 12.086 -14.803 -5.720 1.00 92.25 99 PRO A N 1
ATOM 727 C CA . PRO A 1 99 ? 13.152 -15.288 -6.608 1.00 92.25 99 PRO A CA 1
ATOM 728 C C . PRO A 1 99 ? 13.233 -14.535 -7.947 1.00 92.25 99 PRO A C 1
ATOM 730 O O . PRO A 1 99 ? 14.193 -14.697 -8.691 1.00 92.25 99 PRO A O 1
ATOM 733 N N . GLY A 1 100 ? 12.231 -13.714 -8.254 1.00 91.75 100 GLY A N 1
ATOM 734 C CA . GLY A 1 100 ? 12.156 -12.882 -9.447 1.00 91.75 100 GLY A CA 1
ATOM 735 C C . GLY A 1 100 ? 11.233 -11.686 -9.212 1.00 91.75 100 GLY A C 1
ATOM 736 O O . GLY A 1 100 ? 10.778 -11.461 -8.083 1.00 91.75 100 GLY A O 1
ATOM 737 N N . PRO A 1 101 ? 10.933 -10.886 -10.249 1.00 91.19 101 PRO A N 1
ATOM 738 C CA . PRO A 1 101 ? 9.981 -9.803 -10.092 1.00 91.19 101 PRO A CA 1
ATOM 739 C C . PRO A 1 101 ? 8.600 -10.372 -9.774 1.00 91.19 101 PRO A C 1
ATOM 741 O O . PRO A 1 101 ? 8.032 -11.124 -10.554 1.00 91.19 101 PRO A O 1
ATOM 744 N N . LEU A 1 102 ? 8.033 -9.975 -8.639 1.00 93.88 102 LEU A N 1
ATOM 745 C CA . LEU A 1 102 ? 6.662 -10.339 -8.302 1.00 93.88 102 LEU A CA 1
ATOM 746 C C . LEU A 1 102 ? 5.688 -9.777 -9.338 1.00 93.88 102 LEU A C 1
ATOM 748 O O . LEU A 1 102 ? 5.866 -8.636 -9.801 1.00 93.88 102 LEU A O 1
ATOM 752 N N . ARG A 1 103 ? 4.630 -10.542 -9.629 1.00 94.50 103 ARG A N 1
ATOM 753 C CA . ARG A 1 103 ? 3.439 -10.028 -10.311 1.00 94.50 103 ARG A CA 1
ATOM 754 C C . ARG A 1 103 ? 2.949 -8.740 -9.639 1.00 94.50 103 ARG A C 1
ATOM 756 O O . ARG A 1 103 ? 3.139 -8.520 -8.444 1.00 94.50 103 ARG A O 1
ATOM 763 N N . ARG A 1 104 ? 2.344 -7.850 -10.428 1.00 92.25 104 ARG A N 1
ATOM 764 C CA . ARG A 1 104 ? 1.997 -6.487 -9.992 1.00 92.25 104 ARG A CA 1
ATOM 765 C C . ARG A 1 104 ? 1.050 -6.464 -8.788 1.00 92.25 104 ARG A C 1
ATOM 767 O O . ARG A 1 104 ? 1.256 -5.662 -7.884 1.00 92.25 104 ARG A O 1
ATOM 774 N N . ASP A 1 105 ? 0.029 -7.310 -8.818 1.00 93.00 105 ASP A N 1
ATOM 775 C CA . ASP A 1 105 ? -0.941 -7.517 -7.739 1.00 93.00 105 ASP A CA 1
ATOM 776 C C . ASP A 1 105 ? -0.241 -7.957 -6.447 1.00 93.00 105 ASP A C 1
ATOM 778 O O . ASP A 1 105 ? -0.317 -7.264 -5.433 1.00 93.00 105 ASP A O 1
ATOM 782 N N . LEU A 1 106 ? 0.549 -9.028 -6.523 1.00 94.94 106 LEU A N 1
ATOM 783 C CA . LEU A 1 106 ? 1.332 -9.564 -5.413 1.00 94.94 106 LEU A CA 1
ATOM 784 C C . LEU A 1 106 ? 2.307 -8.525 -4.836 1.00 94.94 106 LEU A C 1
ATOM 786 O O . LEU A 1 106 ? 2.380 -8.320 -3.625 1.00 94.94 106 LEU A O 1
ATOM 790 N N . ARG A 1 107 ? 3.033 -7.815 -5.705 1.00 94.88 107 ARG A N 1
ATOM 791 C CA . ARG A 1 107 ? 3.965 -6.751 -5.312 1.00 94.88 107 ARG A CA 1
ATOM 792 C C . ARG A 1 107 ? 3.268 -5.624 -4.556 1.00 94.88 107 ARG A C 1
ATOM 794 O O . ARG A 1 107 ? 3.846 -5.102 -3.606 1.00 94.88 107 ARG A O 1
ATOM 801 N N . ALA A 1 108 ? 2.074 -5.223 -4.992 1.00 94.88 108 ALA A N 1
ATOM 802 C CA . ALA A 1 108 ? 1.323 -4.145 -4.360 1.00 94.88 108 ALA A CA 1
ATOM 803 C C . ALA A 1 108 ? 0.915 -4.525 -2.931 1.00 94.88 108 ALA A C 1
ATOM 805 O O . ALA A 1 108 ? 1.158 -3.752 -2.007 1.00 94.88 108 ALA A O 1
ATOM 806 N N . THR A 1 109 ? 0.391 -5.736 -2.734 1.00 95.12 109 THR A N 1
ATOM 807 C CA . THR A 1 109 ? 0.041 -6.235 -1.397 1.00 95.12 109 THR A CA 1
ATOM 808 C C . THR A 1 109 ? 1.280 -6.412 -0.517 1.00 95.12 109 THR A C 1
ATOM 810 O O . THR A 1 109 ? 1.287 -5.969 0.632 1.00 95.12 109 THR A O 1
ATOM 813 N N . MET A 1 110 ? 2.379 -6.950 -1.061 1.00 96.19 110 MET A N 1
ATOM 814 C CA . MET A 1 110 ? 3.655 -7.042 -0.338 1.00 96.19 110 MET A CA 1
ATOM 815 C C . MET A 1 110 ? 4.183 -5.671 0.098 1.00 96.19 110 MET A C 1
ATOM 817 O O . MET A 1 110 ? 4.681 -5.547 1.209 1.00 96.19 110 MET A O 1
ATOM 821 N N . ALA A 1 111 ? 4.046 -4.627 -0.726 1.00 95.19 111 ALA A N 1
ATOM 822 C CA . ALA A 1 111 ? 4.466 -3.272 -0.360 1.00 95.19 111 ALA A CA 1
ATOM 823 C C . ALA A 1 111 ? 3.650 -2.688 0.811 1.00 95.19 111 ALA A C 1
ATOM 825 O O . ALA A 1 111 ? 4.159 -1.870 1.581 1.00 95.19 111 ALA A O 1
ATOM 826 N N . LEU A 1 112 ? 2.396 -3.120 0.978 1.00 96.25 112 LEU A N 1
ATOM 827 C CA . LEU A 1 112 ? 1.591 -2.753 2.141 1.00 96.25 112 LEU A CA 1
ATOM 828 C C . LEU A 1 112 ? 2.068 -3.483 3.398 1.00 96.25 112 LEU A C 1
ATOM 830 O O . LEU A 1 112 ? 2.216 -2.834 4.431 1.00 96.25 112 LEU A O 1
ATOM 834 N N . ALA A 1 113 ? 2.343 -4.785 3.296 1.00 96.56 113 ALA A N 1
ATOM 835 C CA . ALA A 1 113 ? 2.569 -5.669 4.441 1.00 96.56 113 ALA A CA 1
ATOM 836 C C . ALA A 1 113 ? 4.037 -5.875 4.850 1.00 96.56 113 ALA A C 1
ATOM 838 O O . ALA A 1 113 ? 4.280 -6.348 5.956 1.00 96.56 113 ALA A O 1
ATOM 839 N N . ALA A 1 114 ? 5.007 -5.527 4.002 1.00 97.69 114 ALA A N 1
ATOM 840 C CA . ALA A 1 114 ? 6.433 -5.726 4.251 1.00 97.69 114 ALA A CA 1
ATOM 841 C C . ALA A 1 114 ? 7.285 -4.584 3.678 1.00 97.69 114 ALA A C 1
ATOM 843 O O . ALA A 1 114 ? 6.865 -3.855 2.778 1.00 97.69 114 ALA A O 1
ATOM 844 N N . ASP A 1 115 ? 8.500 -4.436 4.199 1.00 97.44 115 ASP A N 1
ATOM 845 C CA . ASP A 1 115 ? 9.488 -3.469 3.720 1.00 97.44 115 ASP A CA 1
ATOM 846 C C . ASP A 1 115 ? 10.534 -4.166 2.841 1.00 97.44 115 ASP A C 1
ATOM 848 O O . ASP A 1 115 ? 10.906 -5.308 3.101 1.00 97.44 115 ASP A O 1
ATOM 852 N N . VAL A 1 116 ? 11.020 -3.499 1.791 1.00 96.69 116 VAL A N 1
ATOM 853 C CA . VAL A 1 116 ? 12.084 -4.049 0.936 1.00 96.69 116 VAL A CA 1
ATOM 854 C C . VAL A 1 116 ? 13.435 -3.809 1.602 1.00 96.69 116 VAL A C 1
ATOM 856 O O . VAL A 1 116 ? 13.835 -2.664 1.793 1.00 96.69 116 VAL A O 1
ATOM 859 N N . GLU A 1 117 ? 14.144 -4.885 1.928 1.00 94.19 117 GLU A N 1
ATOM 860 C CA . GLU A 1 117 ? 15.483 -4.829 2.523 1.00 94.19 117 GLU A CA 1
ATOM 861 C C . GLU A 1 117 ? 16.578 -4.830 1.448 1.00 94.19 117 GLU A C 1
ATOM 863 O O . GLU A 1 117 ? 17.573 -4.120 1.567 1.00 94.19 117 GLU A O 1
ATOM 868 N N . SER A 1 118 ? 16.387 -5.600 0.371 1.00 92.38 118 SER A N 1
ATOM 869 C CA . SER A 1 118 ? 17.339 -5.688 -0.739 1.00 92.38 118 SER A CA 1
ATOM 870 C C . SER A 1 118 ? 16.646 -6.016 -2.061 1.00 92.38 118 SER A C 1
ATOM 872 O O . SER A 1 118 ? 15.688 -6.787 -2.098 1.00 92.38 118 SER A O 1
ATOM 874 N N . THR A 1 119 ? 17.154 -5.448 -3.156 1.00 82.31 119 THR A N 1
ATOM 875 C CA . THR A 1 119 ? 16.681 -5.653 -4.538 1.00 82.31 119 THR A CA 1
ATOM 876 C C . THR A 1 119 ? 17.798 -6.221 -5.420 1.00 82.31 119 THR A C 1
ATOM 878 O O . THR A 1 119 ? 18.094 -5.683 -6.487 1.00 82.31 119 THR A O 1
ATOM 881 N N . GLY A 1 120 ? 18.489 -7.254 -4.928 1.00 80.69 120 GLY A N 1
ATOM 882 C CA . GLY A 1 120 ? 19.529 -7.966 -5.675 1.00 80.69 120 GLY A CA 1
ATOM 883 C C . GLY A 1 120 ? 18.951 -8.965 -6.685 1.00 80.69 120 GLY A C 1
ATOM 884 O O . GLY A 1 120 ? 17.854 -8.783 -7.205 1.00 80.69 120 GLY A O 1
ATOM 885 N N . GLY A 1 121 ? 19.671 -10.069 -6.925 1.00 76.38 121 GLY A N 1
ATOM 886 C CA . GLY A 1 121 ? 19.188 -11.178 -7.770 1.00 76.38 121 GLY A CA 1
ATOM 887 C C . GLY A 1 121 ? 17.883 -11.825 -7.278 1.00 76.38 121 GLY A C 1
ATOM 888 O O . GLY A 1 121 ? 17.199 -12.483 -8.050 1.00 76.38 121 GLY A O 1
ATOM 889 N N . ALA A 1 122 ? 17.522 -11.585 -6.017 1.00 89.19 122 ALA A N 1
ATOM 890 C CA . ALA A 1 122 ? 16.208 -11.827 -5.444 1.00 89.19 122 ALA A CA 1
ATOM 891 C C . ALA A 1 122 ? 15.801 -10.593 -4.627 1.00 89.19 122 ALA A C 1
ATOM 893 O O . ALA A 1 122 ? 16.659 -9.926 -4.035 1.00 89.19 122 ALA A O 1
ATOM 894 N N . THR A 1 123 ? 14.503 -10.283 -4.587 1.00 94.19 123 THR A N 1
ATOM 895 C CA . THR A 1 123 ? 14.007 -9.213 -3.710 1.00 94.19 123 THR A CA 1
ATOM 896 C C . THR A 1 123 ? 13.734 -9.796 -2.333 1.00 94.19 123 THR A C 1
ATOM 898 O O . THR A 1 123 ? 12.962 -10.746 -2.210 1.00 94.19 123 THR A O 1
ATOM 901 N N . VAL A 1 124 ? 14.365 -9.233 -1.308 1.00 96.56 124 VAL A N 1
ATOM 902 C CA . VAL A 1 124 ? 14.158 -9.631 0.086 1.00 96.56 124 VAL A CA 1
ATOM 903 C C . VAL A 1 124 ? 13.228 -8.623 0.738 1.00 96.56 124 VAL A C 1
ATOM 905 O O . VAL A 1 124 ? 13.512 -7.424 0.766 1.00 96.56 124 VAL A O 1
ATOM 908 N N . TYR A 1 125 ? 12.119 -9.127 1.255 1.00 97.38 125 TYR A N 1
ATOM 909 C CA . TYR A 1 125 ? 11.149 -8.378 2.034 1.00 97.38 125 TYR A CA 1
ATOM 910 C C . TYR A 1 125 ? 11.296 -8.736 3.507 1.00 97.38 125 TYR A C 1
ATOM 912 O O . TYR A 1 125 ? 11.553 -9.891 3.837 1.00 97.38 125 TYR A O 1
ATOM 920 N N . ARG A 1 126 ? 11.079 -7.768 4.393 1.00 97.75 126 ARG A N 1
ATOM 921 C CA . ARG A 1 126 ? 11.057 -7.958 5.840 1.00 97.75 126 ARG A CA 1
ATOM 922 C C . ARG A 1 126 ? 9.704 -7.555 6.400 1.00 97.75 126 ARG A C 1
ATOM 924 O O . ARG A 1 126 ? 9.251 -6.428 6.202 1.00 97.75 126 ARG A O 1
ATOM 931 N N . PHE A 1 127 ? 9.094 -8.460 7.153 1.00 98.31 127 PHE A N 1
ATOM 932 C CA . PHE A 1 127 ? 7.918 -8.167 7.953 1.00 98.31 127 PHE A CA 1
ATOM 933 C C . PHE A 1 127 ? 8.344 -7.575 9.292 1.00 98.31 127 PHE A C 1
ATOM 935 O O . PHE A 1 127 ? 9.155 -8.124 10.038 1.00 98.31 127 PHE A O 1
ATOM 942 N N . THR A 1 128 ? 7.767 -6.425 9.600 1.00 98.00 128 THR A N 1
ATOM 943 C CA . THR A 1 128 ? 7.938 -5.697 10.855 1.00 98.00 128 THR A CA 1
ATOM 944 C C . THR A 1 128 ? 6.568 -5.368 11.452 1.00 98.00 128 THR A C 1
ATOM 946 O O . THR A 1 128 ? 5.590 -5.251 10.703 1.00 98.00 128 THR A O 1
ATOM 949 N N . PRO A 1 129 ? 6.465 -5.118 12.772 1.00 97.75 129 PRO A N 1
ATOM 950 C CA . PRO A 1 129 ? 5.214 -4.653 13.371 1.00 97.75 129 PRO A CA 1
ATOM 951 C C . PRO A 1 129 ? 4.633 -3.407 12.683 1.00 97.75 129 PRO A C 1
ATOM 953 O O . PRO A 1 129 ? 3.418 -3.273 12.561 1.00 97.75 129 PRO A O 1
ATOM 956 N N . ALA A 1 130 ? 5.499 -2.503 12.209 1.00 97.31 130 ALA A N 1
ATOM 957 C CA . ALA A 1 130 ? 5.095 -1.291 11.503 1.00 97.31 130 ALA A CA 1
ATOM 958 C C . ALA A 1 130 ? 4.511 -1.595 10.115 1.00 97.31 130 ALA A C 1
ATOM 960 O O . ALA A 1 130 ? 3.469 -1.046 9.766 1.00 97.31 130 ALA A O 1
ATOM 961 N N . SER A 1 131 ? 5.141 -2.490 9.349 1.00 97.88 131 SER A N 1
ATOM 962 C CA . SER A 1 131 ? 4.644 -2.899 8.028 1.00 97.88 131 SER A CA 1
ATOM 963 C C . SER A 1 131 ? 3.317 -3.668 8.105 1.00 97.88 131 SER A C 1
ATOM 965 O O . SER A 1 131 ? 2.392 -3.371 7.357 1.00 97.88 131 SER A O 1
ATOM 967 N N . VAL A 1 132 ? 3.148 -4.558 9.089 1.00 97.81 132 VAL A N 1
ATOM 968 C CA . VAL A 1 132 ? 1.869 -5.252 9.315 1.00 97.81 132 VAL A CA 1
ATOM 969 C C . VAL A 1 132 ? 0.785 -4.254 9.712 1.00 97.81 132 VAL A C 1
ATOM 971 O O . VAL A 1 132 ? -0.313 -4.270 9.162 1.00 97.81 132 VAL A O 1
ATOM 974 N N . ARG A 1 133 ? 1.098 -3.321 10.620 1.00 95.94 133 ARG A N 1
ATOM 975 C CA . ARG A 1 133 ? 0.167 -2.253 10.995 1.00 95.94 133 ARG A CA 1
ATOM 976 C C . ARG A 1 133 ? -0.235 -1.406 9.788 1.00 95.94 133 ARG A C 1
ATOM 978 O O . ARG A 1 133 ? -1.405 -1.070 9.672 1.00 95.94 133 ARG A O 1
ATOM 985 N N . ARG A 1 134 ? 0.705 -1.084 8.897 1.00 96.56 134 ARG A N 1
ATOM 986 C CA . ARG A 1 134 ? 0.441 -0.338 7.659 1.00 96.56 134 ARG A CA 1
ATOM 987 C C . ARG A 1 134 ? -0.558 -1.068 6.760 1.00 96.56 134 ARG A C 1
ATOM 989 O O . ARG A 1 134 ? -1.444 -0.414 6.221 1.00 96.56 134 ARG A O 1
ATOM 996 N N . ALA A 1 135 ? -0.465 -2.391 6.637 1.00 96.88 135 ALA A N 1
ATOM 997 C CA . ALA A 1 135 ? -1.466 -3.174 5.914 1.00 96.88 135 ALA A CA 1
ATOM 998 C C . ALA A 1 135 ? -2.859 -3.083 6.564 1.00 96.88 135 ALA A C 1
ATOM 1000 O O . ALA A 1 135 ? -3.840 -2.838 5.863 1.00 96.88 135 ALA A O 1
ATOM 1001 N N . LEU A 1 136 ? -2.945 -3.190 7.896 1.00 96.00 136 LEU A N 1
ATOM 1002 C CA . LEU A 1 136 ? -4.217 -3.050 8.621 1.00 96.00 136 LEU A CA 1
ATOM 1003 C C . LEU A 1 136 ? -4.800 -1.630 8.516 1.00 96.00 136 LEU A C 1
ATOM 1005 O O . LEU A 1 136 ? -6.001 -1.456 8.327 1.00 96.00 136 LEU A O 1
ATOM 1009 N N . ASP A 1 137 ? -3.953 -0.600 8.599 1.00 94.38 137 ASP A N 1
ATOM 1010 C CA . ASP A 1 137 ? -4.339 0.805 8.412 1.00 94.38 137 ASP A CA 1
ATOM 1011 C C . ASP A 1 137 ? -4.825 1.074 6.973 1.00 94.38 137 ASP A C 1
ATOM 1013 O O . ASP A 1 137 ? -5.694 1.921 6.766 1.00 94.38 137 ASP A O 1
ATOM 1017 N N . ALA A 1 138 ? -4.317 0.326 5.986 1.00 94.44 138 ALA A N 1
ATOM 1018 C CA . ALA A 1 138 ? -4.783 0.350 4.597 1.00 94.44 138 ALA A CA 1
ATOM 1019 C C . ALA A 1 138 ? -6.098 -0.426 4.371 1.00 94.44 138 ALA A C 1
ATOM 1021 O O . ALA A 1 138 ? -6.620 -0.423 3.256 1.00 94.44 138 ALA A O 1
ATOM 1022 N N . GLY A 1 139 ? -6.650 -1.051 5.417 1.00 93.31 139 GLY A N 1
ATOM 1023 C CA . GLY A 1 139 ? -7.945 -1.725 5.394 1.00 93.31 139 GLY A CA 1
ATOM 1024 C C . GLY A 1 139 ? -7.894 -3.237 5.186 1.00 93.31 139 GLY A C 1
ATOM 1025 O O . GLY A 1 139 ? -8.964 -3.837 5.123 1.00 93.31 139 GLY A O 1
ATOM 1026 N N . LEU A 1 140 ? -6.710 -3.861 5.110 1.00 95.12 140 LEU A N 1
ATOM 1027 C CA . LEU A 1 140 ? -6.626 -5.325 5.101 1.00 95.12 140 LEU A CA 1
ATOM 1028 C C . LEU A 1 140 ? -7.032 -5.879 6.468 1.00 95.12 140 LEU A C 1
ATOM 1030 O O . LEU A 1 140 ? -6.594 -5.390 7.511 1.00 95.12 140 LEU A O 1
ATOM 1034 N N . THR A 1 141 ? -7.842 -6.928 6.467 1.00 95.38 141 THR A N 1
ATOM 1035 C CA . THR A 1 141 ? -8.178 -7.673 7.680 1.00 95.38 141 THR A CA 1
ATOM 1036 C C . THR A 1 141 ? -7.083 -8.676 8.041 1.00 95.38 141 THR A C 1
ATOM 1038 O O . THR A 1 141 ? -6.246 -9.054 7.221 1.00 95.38 141 THR A O 1
ATOM 1041 N N . THR A 1 142 ? -7.089 -9.128 9.296 1.00 96.19 142 THR A N 1
ATOM 1042 C CA . THR A 1 142 ? -6.180 -10.178 9.777 1.00 96.19 142 THR A CA 1
ATOM 1043 C C . THR A 1 142 ? -6.340 -11.467 8.972 1.00 96.19 142 THR A C 1
ATOM 1045 O O . THR A 1 142 ? -5.342 -12.044 8.552 1.00 96.19 142 THR A O 1
ATOM 1048 N N . ASP A 1 143 ? -7.583 -11.869 8.693 1.00 96.81 143 ASP A N 1
ATOM 1049 C CA . ASP A 1 143 ? -7.883 -13.085 7.932 1.00 96.81 143 ASP A CA 1
ATOM 1050 C C . ASP A 1 143 ? -7.422 -12.971 6.473 1.00 96.81 143 ASP A C 1
ATOM 1052 O O . ASP A 1 143 ? -6.828 -13.909 5.947 1.00 96.81 143 ASP A O 1
ATOM 1056 N N . GLU A 1 144 ? -7.626 -11.816 5.826 1.00 96.94 144 GLU A N 1
ATOM 1057 C CA . GLU A 1 144 ? -7.118 -11.565 4.469 1.00 96.94 144 GLU A CA 1
ATOM 1058 C C . GLU A 1 144 ? -5.591 -11.593 4.417 1.00 96.94 144 GLU A C 1
ATOM 1060 O O . GLU A 1 144 ? -5.029 -12.118 3.459 1.00 96.94 144 GLU A O 1
ATOM 1065 N N . LEU A 1 145 ? -4.908 -11.058 5.435 1.00 96.62 145 LEU A N 1
ATOM 1066 C CA . LEU A 1 145 ? -3.449 -11.071 5.478 1.00 96.62 145 LEU A CA 1
ATOM 1067 C C . LEU A 1 145 ? -2.905 -12.497 5.647 1.00 96.62 145 LEU A C 1
ATOM 1069 O O . LEU A 1 145 ? -1.977 -12.877 4.935 1.00 96.62 145 LEU A O 1
ATOM 1073 N N . HIS A 1 146 ? -3.504 -13.298 6.531 1.00 97.38 146 HIS A N 1
ATOM 1074 C CA . HIS A 1 146 ? -3.157 -14.715 6.690 1.00 97.38 146 HIS A CA 1
ATOM 1075 C C . HIS A 1 146 ? -3.439 -15.523 5.421 1.00 97.38 146 HIS A C 1
ATOM 1077 O O . HIS A 1 146 ? -2.577 -16.274 4.965 1.00 97.38 146 HIS A O 1
ATOM 1083 N N . ALA A 1 147 ? -4.615 -15.337 4.816 1.00 97.31 147 ALA A N 1
ATOM 1084 C CA . ALA A 1 147 ? -4.988 -16.004 3.570 1.00 97.31 147 ALA A CA 1
ATOM 1085 C C . ALA A 1 147 ? -4.026 -15.646 2.432 1.00 97.31 147 ALA A C 1
ATOM 1087 O O . ALA A 1 147 ? -3.545 -16.534 1.732 1.00 97.31 147 ALA A O 1
ATOM 1088 N N . PHE A 1 148 ? -3.686 -14.363 2.301 1.00 96.69 148 PHE A N 1
ATOM 1089 C CA . PHE A 1 148 ? -2.716 -13.885 1.326 1.00 96.69 148 PHE A CA 1
ATOM 1090 C C . PHE A 1 148 ? -1.345 -14.533 1.529 1.00 96.69 148 PHE A C 1
ATOM 1092 O O . PHE A 1 148 ? -0.790 -15.081 0.582 1.00 96.69 148 PHE A O 1
ATOM 1099 N N . LEU A 1 149 ? -0.805 -14.520 2.754 1.00 96.56 149 LEU A N 1
ATOM 1100 C CA . LEU A 1 149 ? 0.490 -15.137 3.062 1.00 96.56 149 LEU A CA 1
ATOM 1101 C C . LEU A 1 149 ? 0.506 -16.639 2.751 1.00 96.56 149 LEU A C 1
ATOM 1103 O O . LEU A 1 149 ? 1.500 -17.144 2.230 1.00 96.56 149 LEU A O 1
ATOM 1107 N N . ALA A 1 150 ? -0.591 -17.339 3.039 1.00 96.56 150 ALA A N 1
ATOM 1108 C CA . ALA A 1 150 ? -0.739 -18.758 2.740 1.00 96.56 150 ALA A CA 1
ATOM 1109 C C . ALA A 1 150 ? -0.836 -19.040 1.231 1.00 96.56 150 ALA A C 1
ATOM 1111 O O . ALA A 1 150 ? -0.282 -20.032 0.765 1.00 96.56 150 ALA A O 1
ATOM 1112 N N . GLU A 1 151 ? -1.510 -18.177 0.469 1.00 96.31 151 GLU A N 1
ATOM 1113 C CA . GLU A 1 151 ? -1.660 -18.312 -0.984 1.00 96.31 151 GLU A CA 1
ATOM 1114 C C . GLU A 1 151 ? -0.328 -18.114 -1.719 1.00 96.31 151 GLU A C 1
ATOM 1116 O O . GLU A 1 151 ? 0.016 -18.875 -2.623 1.00 96.31 151 GLU A O 1
ATOM 1121 N N . VAL A 1 152 ? 0.436 -17.095 -1.322 1.00 95.12 152 VAL A N 1
ATOM 1122 C CA . VAL A 1 152 ? 1.618 -16.648 -2.075 1.00 95.12 152 VAL A CA 1
ATOM 1123 C C . VAL A 1 152 ? 2.901 -17.346 -1.632 1.00 95.12 152 VAL A C 1
ATOM 1125 O O . VAL A 1 152 ? 3.938 -17.203 -2.278 1.00 95.12 152 VAL A O 1
ATOM 1128 N N . SER A 1 153 ? 2.882 -18.087 -0.526 1.00 95.56 153 SER A N 1
ATOM 1129 C CA . SER A 1 153 ? 4.070 -18.767 -0.017 1.00 95.56 153 SER A CA 1
ATOM 1130 C C . SER A 1 153 ? 4.231 -20.164 -0.615 1.00 95.56 153 SER A C 1
ATOM 1132 O O . SER A 1 153 ? 3.317 -20.983 -0.584 1.00 95.56 153 SER A O 1
ATOM 1134 N N . ARG A 1 154 ? 5.434 -20.495 -1.105 1.00 95.25 154 ARG A N 1
ATOM 1135 C CA . ARG A 1 154 ? 5.774 -21.892 -1.469 1.00 95.25 154 ARG A CA 1
ATOM 1136 C C . ARG A 1 154 ? 6.180 -22.741 -0.269 1.00 95.25 154 ARG A C 1
ATOM 1138 O O . ARG A 1 154 ? 6.277 -23.960 -0.389 1.00 95.25 154 ARG A O 1
ATOM 1145 N N . THR A 1 155 ? 6.450 -22.111 0.867 1.00 92.69 155 THR A N 1
ATOM 1146 C CA . THR A 1 155 ? 6.742 -22.774 2.140 1.00 92.69 155 THR A CA 1
ATOM 1147 C C . THR A 1 155 ? 5.565 -22.596 3.100 1.00 92.69 155 THR A C 1
ATOM 1149 O O . THR A 1 155 ? 4.813 -21.631 2.965 1.00 92.69 155 THR A O 1
ATOM 1152 N N . PRO A 1 156 ? 5.366 -23.485 4.087 1.00 93.75 156 PRO A N 1
ATOM 1153 C CA . PRO A 1 156 ? 4.412 -23.216 5.159 1.00 93.75 156 PRO A CA 1
ATOM 1154 C C . PRO A 1 156 ? 4.706 -21.865 5.821 1.00 93.75 156 PRO A C 1
ATOM 1156 O O . PRO A 1 156 ? 5.877 -21.514 6.001 1.00 93.75 156 PRO A O 1
ATOM 1159 N N . VAL A 1 157 ? 3.660 -21.120 6.186 1.00 96.69 157 VAL A N 1
ATOM 1160 C CA . VAL A 1 157 ? 3.820 -19.838 6.880 1.00 96.69 157 VAL A CA 1
ATOM 1161 C C . VAL A 1 157 ? 4.531 -20.087 8.221 1.00 96.69 157 VAL A C 1
ATOM 1163 O O . VAL A 1 157 ? 4.103 -20.949 8.993 1.00 96.69 157 VAL A O 1
ATOM 1166 N N . PRO A 1 158 ? 5.658 -19.409 8.504 1.00 97.06 158 PRO A N 1
ATOM 1167 C CA . PRO A 1 158 ? 6.371 -19.599 9.757 1.00 97.06 158 PRO A CA 1
ATOM 1168 C C . PRO A 1 158 ? 5.556 -19.086 10.947 1.00 97.06 158 PRO A C 1
ATOM 1170 O O . PRO A 1 158 ? 5.107 -17.943 10.946 1.00 97.06 158 PRO A O 1
ATOM 1173 N N . GLN A 1 159 ? 5.489 -19.872 12.024 1.00 96.88 159 GLN A N 1
ATOM 1174 C CA . GLN A 1 159 ? 4.794 -19.495 13.262 1.00 96.88 159 GLN A CA 1
ATOM 1175 C C . GLN A 1 159 ? 5.166 -18.096 13.813 1.00 96.88 159 GLN A C 1
ATOM 1177 O O . GLN A 1 159 ? 4.271 -17.406 14.308 1.00 96.88 159 GLN A O 1
ATOM 1182 N N . PRO A 1 160 ? 6.433 -17.620 13.749 1.00 97.88 160 PRO A N 1
ATOM 1183 C CA . PRO A 1 160 ? 6.760 -16.255 14.169 1.00 97.88 160 PRO A CA 1
ATOM 1184 C C . PRO A 1 160 ? 6.018 -15.169 13.379 1.00 97.88 160 PRO A C 1
ATOM 1186 O O . PRO A 1 160 ? 5.687 -14.127 13.945 1.00 97.88 160 PRO A O 1
ATOM 1189 N N . LEU A 1 161 ? 5.757 -15.406 12.089 1.00 97.12 161 LEU A N 1
ATOM 1190 C CA . LEU A 1 161 ? 5.034 -14.470 11.236 1.00 97.12 161 LEU A CA 1
ATOM 1191 C C . LEU A 1 161 ? 3.543 -14.460 11.579 1.00 97.12 161 LEU A C 1
ATOM 1193 O O . LEU A 1 161 ? 2.984 -13.377 11.742 1.00 97.12 161 LEU A O 1
ATOM 1197 N N . ASP A 1 162 ? 2.939 -15.632 11.797 1.00 97.06 162 ASP A N 1
ATOM 1198 C CA . ASP A 1 162 ? 1.544 -15.720 12.248 1.00 97.06 162 ASP A CA 1
ATOM 1199 C C . ASP A 1 162 ? 1.343 -14.958 13.562 1.00 97.06 162 ASP A C 1
ATOM 1201 O O . ASP A 1 162 ? 0.447 -14.122 13.703 1.00 97.06 162 ASP A O 1
ATOM 1205 N N . TYR A 1 163 ? 2.248 -15.189 14.518 1.00 97.69 163 TYR A N 1
ATOM 1206 C CA . TYR A 1 163 ? 2.215 -14.518 15.810 1.00 97.69 163 TYR A CA 1
ATOM 1207 C C . TYR A 1 163 ? 2.361 -12.997 15.680 1.00 97.69 163 TYR A C 1
ATOM 1209 O O . TYR A 1 163 ? 1.656 -12.256 16.366 1.00 97.69 163 TYR A O 1
ATOM 1217 N N . LEU A 1 164 ? 3.256 -12.520 14.807 1.00 97.88 164 LEU A N 1
ATOM 1218 C CA . LEU A 1 164 ? 3.425 -11.092 14.540 1.00 97.88 164 LEU A CA 1
ATOM 1219 C C . LEU A 1 164 ? 2.122 -10.468 14.021 1.00 97.88 164 LEU A C 1
ATOM 1221 O O . LEU A 1 164 ? 1.723 -9.406 14.506 1.00 97.88 164 LEU A O 1
ATOM 1225 N N . VAL A 1 165 ? 1.468 -11.120 13.056 1.00 97.38 165 VAL A N 1
ATOM 1226 C CA . VAL A 1 165 ? 0.202 -10.653 12.480 1.00 97.38 165 VAL A CA 1
ATOM 1227 C C . VAL A 1 165 ? -0.877 -10.557 13.558 1.00 97.38 165 VAL A C 1
ATOM 1229 O O . VAL A 1 165 ? -1.472 -9.491 13.740 1.00 97.38 165 VAL A O 1
ATOM 1232 N N . ASP A 1 166 ? -1.057 -11.615 14.348 1.00 97.31 166 ASP A N 1
ATOM 1233 C CA . ASP A 1 166 ? -2.069 -11.665 15.406 1.00 97.31 166 ASP A CA 1
ATOM 1234 C C . ASP A 1 166 ? -1.805 -10.676 16.550 1.00 97.31 166 ASP A C 1
ATOM 1236 O O . ASP A 1 166 ? -2.740 -10.133 17.149 1.00 97.31 166 ASP A O 1
ATOM 1240 N N . ASP A 1 167 ? -0.541 -10.457 16.911 1.00 96.81 167 ASP A N 1
ATOM 1241 C CA . ASP A 1 167 ? -0.151 -9.520 17.965 1.00 96.81 167 ASP A CA 1
ATOM 1242 C C . ASP A 1 167 ? -0.415 -8.067 17.548 1.00 96.81 167 ASP A C 1
ATOM 1244 O O . ASP A 1 167 ? -0.979 -7.279 18.318 1.00 96.81 167 ASP A O 1
ATOM 1248 N N . VAL A 1 168 ? -0.071 -7.710 16.308 1.00 97.06 168 VAL A N 1
ATOM 1249 C CA . VAL A 1 168 ? -0.338 -6.373 15.766 1.00 97.06 168 VAL A CA 1
ATOM 1250 C C . VAL A 1 168 ? -1.838 -6.156 15.590 1.00 97.06 168 VAL A C 1
ATOM 1252 O O . VAL A 1 168 ? -2.342 -5.116 16.019 1.00 97.06 168 VAL A O 1
ATOM 1255 N N . ALA A 1 169 ? -2.568 -7.141 15.063 1.00 94.75 169 ALA A N 1
ATOM 1256 C CA . ALA A 1 169 ? -4.021 -7.086 14.923 1.00 94.75 169 ALA A CA 1
ATOM 1257 C C . ALA A 1 169 ? -4.731 -6.862 16.265 1.00 94.75 169 ALA A C 1
ATOM 1259 O O . ALA A 1 169 ? -5.590 -5.990 16.376 1.00 94.75 169 ALA A O 1
ATOM 1260 N N . ARG A 1 170 ? -4.314 -7.562 17.329 1.00 93.44 170 ARG A N 1
ATOM 1261 C CA . ARG A 1 170 ? -4.863 -7.371 18.686 1.00 93.44 170 ARG A CA 1
ATOM 1262 C C . ARG A 1 170 ? -4.647 -5.964 19.245 1.00 93.44 170 ARG A C 1
ATOM 1264 O O . ARG A 1 170 ? -5.409 -5.519 20.107 1.00 93.44 170 ARG A O 1
ATOM 1271 N N . ARG A 1 171 ? -3.586 -5.273 18.822 1.00 91.50 171 ARG A N 1
ATOM 1272 C CA . ARG A 1 171 ? -3.276 -3.895 19.242 1.00 91.50 171 ARG A CA 1
ATOM 1273 C C . ARG A 1 171 ? -3.896 -2.844 18.324 1.00 91.50 171 ARG A C 1
ATOM 1275 O O . ARG A 1 171 ? -4.122 -1.718 18.772 1.00 91.50 171 ARG A O 1
ATOM 1282 N N . HIS A 1 172 ? -4.175 -3.203 17.076 1.00 91.25 172 HIS A N 1
ATOM 1283 C CA . HIS A 1 172 ? -4.804 -2.345 16.081 1.00 91.25 172 HIS A CA 1
ATOM 1284 C C . HIS A 1 172 ? -6.258 -2.033 16.457 1.00 91.25 172 HIS A C 1
ATOM 1286 O O . HIS A 1 172 ? -6.961 -2.849 17.045 1.00 91.25 172 HIS A O 1
ATOM 1292 N N . GLY A 1 173 ? -6.701 -0.798 16.211 1.00 81.62 173 GLY A N 1
ATOM 1293 C CA . GLY A 1 173 ? -8.094 -0.396 16.447 1.00 81.62 173 GLY A CA 1
ATOM 1294 C C . GLY A 1 173 ? -8.578 -0.380 17.909 1.00 81.62 173 GLY A C 1
ATOM 1295 O O . GLY A 1 173 ? -9.776 -0.175 18.134 1.00 81.62 173 GLY A O 1
ATOM 1296 N N . ARG A 1 174 ? -7.694 -0.555 18.913 1.00 83.62 174 ARG A N 1
ATOM 1297 C CA . ARG A 1 174 ? -8.060 -0.457 20.348 1.00 83.62 174 ARG A CA 1
ATOM 1298 C C . ARG A 1 174 ? -8.528 0.940 20.743 1.00 83.62 174 ARG A C 1
ATOM 1300 O O . ARG A 1 174 ? -9.396 1.080 21.599 1.00 83.62 174 ARG A O 1
ATOM 1307 N N . LEU A 1 175 ? -7.955 1.964 20.120 1.00 79.19 175 LEU A N 1
ATOM 1308 C CA . LEU A 1 175 ? -8.389 3.348 20.258 1.00 79.19 175 LEU A CA 1
ATOM 1309 C C . LEU A 1 175 ? -9.152 3.737 18.996 1.00 79.19 175 LEU A C 1
ATOM 1311 O O . LEU A 1 175 ? -8.656 3.558 17.886 1.00 79.19 175 LEU A O 1
ATOM 1315 N N . ARG A 1 176 ? -10.363 4.266 19.176 1.00 81.31 176 ARG A N 1
ATOM 1316 C CA . ARG A 1 176 ? -11.218 4.730 18.083 1.00 81.31 176 ARG A CA 1
ATOM 1317 C C . ARG A 1 176 ? -11.427 6.225 18.229 1.00 81.31 176 ARG A C 1
ATOM 1319 O O . ARG A 1 176 ? -11.876 6.686 19.275 1.00 81.31 176 ARG A O 1
ATOM 1326 N N . VAL A 1 177 ? -11.120 6.963 17.172 1.00 82.38 177 VAL A N 1
ATOM 1327 C CA . VAL A 1 177 ? -11.386 8.399 17.093 1.00 82.38 177 VAL A CA 1
ATOM 1328 C C . VAL A 1 177 ? -12.633 8.595 16.244 1.00 82.38 177 VAL A C 1
ATOM 1330 O O . VAL A 1 177 ? -12.785 7.975 15.194 1.00 82.38 177 VAL A O 1
ATOM 1333 N N . GLY A 1 178 ? -13.545 9.437 16.714 1.00 84.00 178 GLY A N 1
ATOM 1334 C CA . GLY A 1 178 ? -14.721 9.850 15.961 1.00 84.00 178 GLY A CA 1
ATOM 1335 C C . GLY A 1 178 ? -14.881 11.360 16.038 1.00 84.00 178 GLY A C 1
ATOM 1336 O O . GLY A 1 178 ? -14.512 11.968 17.040 1.00 84.00 178 GLY A O 1
ATOM 1337 N N . ALA A 1 179 ? -15.439 11.959 14.989 1.00 83.69 179 ALA A N 1
ATOM 1338 C CA . ALA A 1 179 ? -15.784 13.372 15.007 1.00 83.69 179 ALA A CA 1
ATOM 1339 C C . ALA A 1 179 ? -17.021 13.611 15.890 1.00 83.69 179 ALA A C 1
ATOM 1341 O O . ALA A 1 179 ? -18.042 12.933 15.753 1.00 83.69 179 ALA A O 1
ATOM 1342 N N . ALA A 1 180 ? -16.923 14.595 16.777 1.00 86.25 180 ALA A N 1
ATOM 1343 C CA . ALA A 1 180 ? -18.024 15.163 17.541 1.00 86.25 180 ALA A CA 1
ATOM 1344 C C . ALA A 1 180 ? -17.801 16.676 17.581 1.00 86.25 180 ALA A C 1
ATOM 1346 O O . ALA A 1 180 ? -16.792 17.127 18.116 1.00 86.25 180 ALA A O 1
ATOM 1347 N N . ALA A 1 181 ? -18.693 17.450 16.965 1.00 91.38 181 ALA A N 1
ATOM 1348 C CA . ALA A 1 181 ? -18.550 18.904 16.905 1.00 91.38 181 ALA A CA 1
ATOM 1349 C C . ALA A 1 181 ? -19.038 19.585 18.194 1.00 91.38 181 ALA A C 1
ATOM 1351 O O . ALA A 1 181 ? -18.622 20.700 18.497 1.00 91.38 181 ALA A O 1
ATOM 1352 N N . SER A 1 182 ? -19.898 18.914 18.963 1.00 92.69 182 SER A N 1
ATOM 1353 C CA . SER A 1 182 ? -20.351 19.364 20.276 1.00 92.69 182 SER A CA 1
ATOM 1354 C C . SER A 1 182 ? -20.698 18.185 21.187 1.00 92.69 182 SER A C 1
ATOM 1356 O O . SER A 1 182 ? -20.903 17.052 20.733 1.00 92.69 182 SER A O 1
ATOM 1358 N N . TYR A 1 183 ? -20.767 18.461 22.488 1.00 93.31 183 TYR A N 1
ATOM 1359 C CA . TYR A 1 183 ? -21.229 17.527 23.506 1.00 93.31 183 TYR A CA 1
ATOM 1360 C C . TYR A 1 183 ? -22.335 18.164 24.355 1.00 93.31 183 TYR A C 1
ATOM 1362 O O . TYR A 1 183 ? -22.424 19.384 24.473 1.00 93.31 183 TYR A O 1
ATOM 1370 N N . LEU A 1 184 ? -23.183 17.324 24.941 1.00 92.06 184 LEU A N 1
ATOM 1371 C CA . LEU A 1 184 ? -24.203 17.692 25.914 1.00 92.06 184 LEU A CA 1
ATOM 1372 C C . LEU A 1 184 ? -23.923 16.927 27.204 1.00 92.06 184 LEU A C 1
ATOM 1374 O O . LEU A 1 184 ? -23.873 15.695 27.189 1.00 92.06 184 LEU A O 1
ATOM 1378 N N . ARG A 1 185 ? -23.760 17.658 28.307 1.00 93.06 185 ARG A N 1
ATOM 1379 C CA . ARG A 1 185 ? -23.527 17.105 29.642 1.00 93.06 185 ARG A CA 1
ATOM 1380 C C . ARG A 1 185 ? -24.735 17.363 30.536 1.00 93.06 185 ARG A C 1
ATOM 1382 O O . ARG A 1 185 ? -25.280 18.461 30.535 1.00 93.06 185 ARG A O 1
ATOM 1389 N N . SER A 1 186 ? -25.137 16.357 31.304 1.00 91.50 186 SER A N 1
ATOM 1390 C CA . SER A 1 186 ? -26.177 16.473 32.329 1.00 91.50 186 SER A CA 1
ATOM 1391 C C . SER A 1 186 ? -25.883 15.497 33.460 1.00 91.50 186 SER A C 1
ATOM 1393 O O . SER A 1 186 ? -25.491 14.363 33.199 1.00 91.50 186 SER A O 1
ATOM 1395 N N . GLU A 1 187 ? -26.090 15.922 34.704 1.00 91.12 187 GLU A N 1
ATOM 1396 C CA . GLU A 1 187 ? -26.045 15.026 35.871 1.00 91.12 187 GLU A CA 1
ATOM 1397 C C . GLU A 1 187 ? -27.288 14.125 35.947 1.00 91.12 187 GLU A C 1
ATOM 1399 O O . GLU A 1 187 ? -27.262 13.082 36.592 1.00 91.12 187 GLU A O 1
ATOM 1404 N N . ASP A 1 188 ? -28.359 14.491 35.237 1.00 92.38 188 ASP A N 1
ATOM 1405 C CA . ASP A 1 188 ? -29.560 13.675 35.094 1.00 92.38 188 ASP A CA 1
ATOM 1406 C C . ASP A 1 188 ? -29.447 12.751 33.869 1.00 92.38 188 ASP A C 1
ATOM 1408 O O . ASP A 1 188 ? -29.693 13.149 32.722 1.00 92.38 188 ASP A O 1
ATOM 1412 N N . GLU A 1 189 ? -29.083 11.492 34.118 1.00 93.31 189 GLU A N 1
ATOM 1413 C CA . GLU A 1 189 ? -29.007 10.448 33.090 1.00 93.31 189 GLU A CA 1
ATOM 1414 C C . GLU A 1 189 ? -30.370 10.113 32.469 1.00 93.31 189 GLU A C 1
ATOM 1416 O O . GLU A 1 189 ? -30.427 9.667 31.313 1.00 93.31 189 GLU A O 1
ATOM 1421 N N . THR A 1 190 ? -31.463 10.321 33.214 1.00 94.50 190 THR A N 1
ATOM 1422 C CA . THR A 1 190 ? -32.820 10.023 32.747 1.00 94.50 190 THR A CA 1
ATOM 1423 C C . THR A 1 190 ? -33.269 11.042 31.709 1.00 94.50 190 THR A C 1
ATOM 1425 O O . THR A 1 190 ? -33.778 10.644 30.660 1.00 94.50 190 THR A O 1
ATOM 1428 N N . ALA A 1 191 ? -32.958 12.325 31.913 1.00 91.50 191 ALA A N 1
ATOM 1429 C CA . ALA A 1 191 ? -33.184 13.378 30.925 1.00 91.50 191 ALA A CA 1
ATOM 1430 C C . ALA A 1 191 ? -32.418 13.109 29.616 1.00 91.50 191 ALA A C 1
ATOM 1432 O O . ALA A 1 191 ? -32.983 13.214 28.526 1.00 91.50 191 ALA A O 1
ATOM 1433 N N . LEU A 1 192 ? -31.153 12.672 29.698 1.00 94.00 192 LEU A N 1
ATOM 1434 C CA . LEU A 1 192 ? -30.383 12.281 28.507 1.00 94.00 192 LEU A CA 1
ATOM 1435 C C . LEU A 1 192 ? -30.980 11.052 27.804 1.00 94.00 192 LE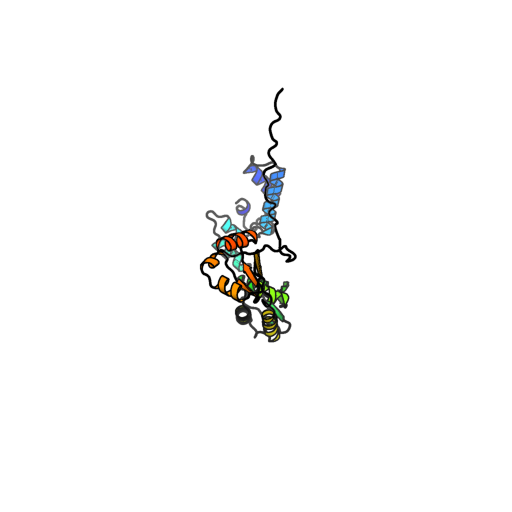U A C 1
ATOM 1437 O O . LEU A 1 192 ? -30.977 10.982 26.575 1.00 94.00 192 LEU A O 1
ATOM 1441 N N . GLY A 1 193 ? -31.510 10.092 28.568 1.00 94.19 193 GLY A N 1
ATOM 1442 C CA . GLY A 1 193 ? -32.223 8.936 28.024 1.00 94.19 193 GLY A CA 1
ATOM 1443 C C . GLY A 1 193 ? -33.503 9.330 27.282 1.00 94.19 193 GLY A C 1
ATOM 1444 O O . GLY A 1 193 ? -33.756 8.824 26.191 1.00 94.19 193 GLY A O 1
ATOM 1445 N N . GLN A 1 194 ? -34.272 10.276 27.828 1.00 94.00 194 GLN A N 1
ATOM 1446 C CA . GLN A 1 194 ? -35.476 10.813 27.187 1.00 94.00 194 GLN A CA 1
ATOM 1447 C C . GLN A 1 194 ? -35.149 11.534 25.874 1.00 94.00 194 GLN A C 1
ATOM 1449 O O . GLN A 1 194 ? -35.831 11.310 24.877 1.00 94.00 194 GLN A O 1
ATOM 1454 N N . LEU A 1 195 ? -34.075 12.332 25.839 1.00 93.75 195 LEU A N 1
ATOM 1455 C CA . LEU A 1 195 ? -33.618 12.998 24.613 1.00 93.75 195 LEU A CA 1
ATOM 1456 C C . LEU A 1 195 ? -33.216 12.006 23.515 1.00 93.75 195 LEU A C 1
ATOM 1458 O O . LEU A 1 195 ? -33.501 12.247 22.347 1.00 93.75 195 LEU A O 1
ATOM 1462 N N . LEU A 1 196 ? -32.577 10.887 23.870 1.00 94.94 196 LEU A N 1
ATOM 1463 C CA . LEU A 1 196 ? -32.229 9.837 22.905 1.00 94.94 196 LEU A CA 1
ATOM 1464 C C . LEU A 1 196 ? -33.455 9.073 22.383 1.00 94.94 196 LEU A C 1
ATOM 1466 O O . LEU A 1 196 ? -33.418 8.571 21.263 1.00 94.94 196 LEU A O 1
ATOM 1470 N N . ALA A 1 197 ? -34.516 8.960 23.186 1.00 95.25 197 ALA A N 1
ATOM 1471 C CA . ALA A 1 197 ? -35.743 8.255 22.817 1.00 95.25 197 ALA A CA 1
ATOM 1472 C C . ALA A 1 197 ? -36.750 9.132 22.045 1.00 95.25 197 ALA A C 1
ATOM 1474 O O . ALA A 1 197 ? -37.630 8.603 21.361 1.00 95.25 197 ALA A O 1
ATOM 1475 N N . ASP A 1 198 ? -36.651 10.460 22.149 1.00 94.88 198 ASP A N 1
ATOM 1476 C CA . ASP A 1 198 ? -37.545 11.390 21.460 1.00 94.88 198 ASP A CA 1
ATOM 1477 C C . ASP A 1 198 ? -37.198 11.488 19.967 1.00 94.88 198 ASP A C 1
ATOM 1479 O O . ASP A 1 198 ? -36.155 12.016 19.580 1.00 94.88 198 ASP A O 1
ATOM 1483 N N . ARG A 1 199 ? -38.122 11.050 19.104 1.00 93.44 199 ARG A N 1
ATOM 1484 C CA . ARG A 1 199 ? -37.968 11.120 17.639 1.00 93.44 199 ARG A CA 1
ATOM 1485 C C . ARG A 1 199 ? -37.726 12.536 17.120 1.00 93.44 199 ARG A C 1
ATOM 1487 O O . ARG A 1 199 ? -37.085 12.709 16.088 1.00 93.44 199 ARG A O 1
ATOM 1494 N N . ARG A 1 200 ? -38.191 13.570 17.829 1.00 93.69 200 ARG A N 1
ATOM 1495 C CA . ARG A 1 200 ? -37.933 14.971 17.457 1.00 93.69 200 ARG A CA 1
ATOM 1496 C C . ARG A 1 200 ? -36.450 15.344 17.580 1.00 93.69 200 ARG A C 1
ATOM 1498 O O . ARG A 1 200 ? -36.021 16.311 16.956 1.00 93.69 200 ARG A O 1
ATOM 1505 N N . CYS A 1 201 ? -35.669 14.573 18.341 1.00 92.94 201 CYS A N 1
ATOM 1506 C CA . CYS A 1 201 ? -34.226 14.741 18.500 1.00 92.94 201 CYS A CA 1
ATOM 1507 C C . CYS A 1 201 ? -33.395 13.975 17.453 1.00 92.94 201 CYS A C 1
ATOM 1509 O O . CYS A 1 201 ? -32.178 14.148 17.425 1.00 92.94 201 CYS A O 1
ATOM 1511 N N . GLU A 1 202 ? -33.995 13.176 16.558 1.00 93.62 202 GLU A N 1
ATOM 1512 C CA . GLU A 1 202 ? -33.256 12.471 15.492 1.00 93.62 202 GLU A CA 1
ATOM 1513 C C . GLU A 1 202 ? -32.359 13.397 14.642 1.00 93.62 202 GLU A C 1
ATOM 1515 O O . GLU A 1 202 ? -31.198 13.039 14.405 1.00 93.62 202 GLU A O 1
ATOM 1520 N N . PRO A 1 203 ? -32.796 14.615 14.240 1.00 94.19 203 PRO A N 1
ATOM 1521 C CA . PRO A 1 203 ? -31.942 15.545 13.500 1.00 94.19 203 PRO A CA 1
ATOM 1522 C C . PRO A 1 203 ? -30.690 15.990 14.269 1.00 94.19 203 PRO A C 1
ATOM 1524 O O . PRO A 1 203 ? -29.704 16.383 13.648 1.00 94.19 203 PRO A O 1
ATOM 1527 N N . LEU A 1 204 ? -30.703 15.909 15.607 1.00 93.94 204 LEU A N 1
ATOM 1528 C CA . LEU A 1 204 ? -29.555 16.237 16.458 1.00 93.94 204 LEU A CA 1
ATOM 1529 C C . LEU A 1 204 ? -28.464 15.162 16.414 1.00 93.94 204 LEU A C 1
ATOM 1531 O O . LEU A 1 204 ? -27.339 15.430 16.837 1.00 93.94 204 LEU A O 1
ATOM 1535 N N . ARG A 1 205 ? -28.782 13.951 15.924 1.00 94.62 205 ARG A N 1
ATOM 1536 C CA . ARG A 1 205 ? -27.866 12.801 15.829 1.00 94.62 205 ARG A CA 1
ATOM 1537 C C . ARG A 1 205 ? -27.090 12.554 17.129 1.00 94.62 205 ARG A C 1
ATOM 1539 O O . ARG A 1 205 ? -25.877 12.339 17.108 1.00 94.62 205 ARG A O 1
ATOM 1546 N N . LEU A 1 206 ? -27.798 12.632 18.257 1.00 94.94 206 LEU A N 1
ATOM 1547 C CA . LEU A 1 206 ? -27.221 12.432 19.582 1.00 94.94 206 LEU A CA 1
ATOM 1548 C C . LEU A 1 206 ? -26.738 10.989 19.736 1.00 94.94 206 LEU A C 1
ATOM 1550 O O . LEU A 1 206 ? -27.458 10.038 19.436 1.00 94.94 206 LEU A O 1
ATOM 1554 N N . ARG A 1 207 ? -25.521 10.826 20.252 1.00 94.94 207 ARG A N 1
ATOM 1555 C CA . ARG A 1 207 ? -24.943 9.524 20.591 1.00 94.94 207 ARG A CA 1
ATOM 1556 C C . ARG A 1 207 ? -24.368 9.564 21.997 1.00 94.94 207 ARG A C 1
ATOM 1558 O O . ARG A 1 207 ? -23.590 10.456 22.316 1.00 94.94 207 ARG A O 1
ATOM 1565 N N . ARG A 1 208 ? -24.706 8.583 22.830 1.00 95.25 208 ARG A N 1
ATOM 1566 C CA . ARG A 1 208 ? -24.152 8.464 24.184 1.00 95.25 208 ARG A CA 1
ATOM 1567 C C . ARG A 1 208 ? -22.712 7.952 24.139 1.00 95.25 208 ARG A C 1
ATOM 1569 O O . ARG A 1 208 ? -22.454 6.936 23.499 1.00 95.25 208 ARG A O 1
ATOM 1576 N N . ILE A 1 209 ? -21.794 8.653 24.810 1.00 93.69 209 ILE A N 1
ATOM 1577 C CA . ILE A 1 209 ? -20.382 8.235 24.963 1.00 93.69 209 ILE A CA 1
ATOM 1578 C C . ILE A 1 209 ? -19.983 8.001 26.425 1.00 93.69 209 ILE A C 1
ATOM 1580 O O . ILE A 1 209 ? -18.999 7.318 26.684 1.00 93.69 209 ILE A O 1
ATOM 1584 N N . ALA A 1 210 ? -20.765 8.532 27.367 1.00 93.50 210 ALA A N 1
ATOM 1585 C CA . ALA A 1 210 ? -20.687 8.261 28.798 1.00 93.50 210 ALA A CA 1
ATOM 1586 C C . ALA A 1 210 ? -22.103 8.378 29.401 1.00 93.50 210 ALA A C 1
ATOM 1588 O O . ALA A 1 210 ? -22.981 8.945 28.744 1.00 93.50 210 ALA A O 1
ATOM 1589 N N . PRO A 1 211 ? -22.362 7.886 30.627 1.00 94.12 211 PRO A N 1
ATOM 1590 C CA . PRO A 1 211 ? -23.697 7.953 31.238 1.00 94.12 211 PRO A CA 1
ATOM 1591 C C . PRO A 1 211 ? -24.296 9.373 31.242 1.00 94.12 211 PRO A C 1
ATOM 1593 O O . PRO A 1 211 ? -25.446 9.575 30.840 1.00 94.12 211 PRO A O 1
ATOM 1596 N N . THR A 1 212 ? -23.451 10.363 31.544 1.00 95.50 212 THR A N 1
ATOM 1597 C CA . THR A 1 212 ? -23.779 11.792 31.669 1.00 95.50 212 THR A CA 1
ATOM 1598 C C . THR A 1 212 ? -23.398 12.641 30.450 1.00 95.50 212 THR A C 1
ATOM 1600 O O . THR A 1 212 ? -23.496 13.868 30.512 1.00 95.50 212 THR A O 1
ATOM 1603 N N . VAL A 1 213 ? -22.954 12.029 29.338 1.00 95.44 213 VAL A N 1
ATOM 1604 C CA . VAL A 1 213 ? -22.466 12.764 28.152 1.00 95.44 213 VAL A CA 1
ATOM 1605 C C . VAL A 1 213 ? -23.000 12.183 26.843 1.00 95.44 213 VAL A C 1
ATOM 1607 O O . VAL A 1 213 ? -22.779 11.011 26.508 1.00 95.44 213 VAL A O 1
ATOM 1610 N N . LEU A 1 214 ? -23.638 13.047 26.054 1.00 95.69 214 LEU A N 1
ATOM 1611 C CA . LEU A 1 214 ? -23.989 12.803 24.655 1.00 95.69 214 LEU A CA 1
ATOM 1612 C C . LEU A 1 214 ? -23.084 13.631 23.738 1.00 95.69 214 LEU A C 1
ATOM 1614 O O . LEU A 1 214 ? -22.645 14.712 24.112 1.00 95.69 214 LEU A O 1
ATOM 1618 N N . VAL A 1 215 ? -22.840 13.155 22.521 1.00 95.88 215 VAL A N 1
ATOM 1619 C CA . VAL A 1 215 ? -22.162 13.911 21.460 1.00 95.88 215 VAL A CA 1
ATOM 1620 C C . VAL A 1 215 ? -23.057 14.089 20.250 1.00 95.88 215 VAL A C 1
ATOM 1622 O O . VAL A 1 215 ? -23.911 13.245 19.974 1.00 95.88 215 VAL A O 1
ATOM 1625 N N . SER A 1 216 ? -22.819 15.169 19.512 1.00 95.25 216 SER A N 1
ATOM 1626 C CA . SER A 1 216 ? -23.483 15.479 18.250 1.00 95.25 216 SER A CA 1
ATOM 1627 C C . SER A 1 216 ? -22.456 15.924 17.198 1.00 95.25 216 SER A C 1
ATOM 1629 O O . SER A 1 216 ? -21.453 16.562 17.534 1.00 95.25 216 SER A O 1
ATOM 1631 N N . PRO A 1 217 ? -22.679 15.620 15.906 1.00 94.94 217 PRO A N 1
ATOM 1632 C CA . PRO A 1 217 ? -21.913 16.216 14.814 1.00 94.94 217 PRO A CA 1
ATOM 1633 C C . PRO A 1 217 ? -22.298 17.680 14.531 1.00 94.94 217 PRO A C 1
ATOM 1635 O O . PRO A 1 217 ? -21.640 18.316 13.713 1.00 94.94 217 PRO A O 1
ATOM 1638 N N . LEU A 1 218 ? -23.351 18.218 15.160 1.00 94.44 218 LEU A N 1
ATOM 1639 C CA . LEU A 1 218 ? -23.743 19.623 15.016 1.00 94.44 218 LEU A CA 1
ATOM 1640 C C . LEU A 1 218 ? -22.799 20.546 15.793 1.00 94.44 218 LEU A C 1
ATOM 1642 O O . LEU A 1 218 ? -22.291 20.171 16.853 1.00 94.44 218 LEU A O 1
ATOM 1646 N N . SER A 1 219 ? -22.596 21.772 15.300 1.00 93.38 219 SER A N 1
ATOM 1647 C CA . SER A 1 219 ? -21.843 22.785 16.048 1.00 93.38 219 SER A CA 1
ATOM 1648 C C . SER A 1 219 ? -22.568 23.161 17.353 1.00 93.38 219 SER A C 1
ATOM 1650 O O . SER A 1 219 ? -23.796 23.030 17.421 1.00 93.38 219 SER A O 1
ATOM 1652 N N . PRO A 1 220 ? -21.852 23.660 18.380 1.00 91.56 220 PRO A N 1
ATOM 1653 C CA . PRO A 1 220 ? -22.464 24.043 19.654 1.00 91.56 220 PRO A CA 1
ATOM 1654 C C . PRO A 1 220 ? -23.654 25.002 19.493 1.00 91.56 220 PRO A C 1
ATOM 1656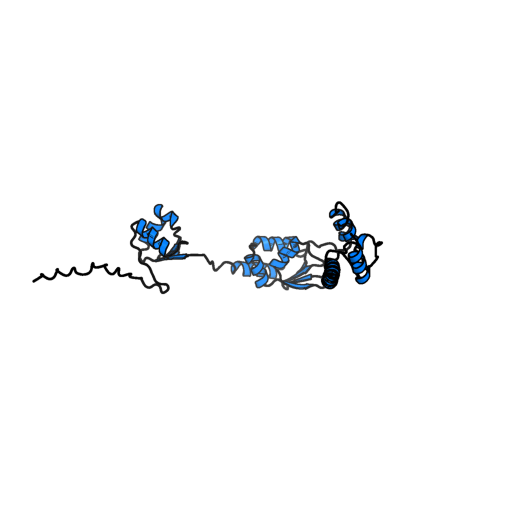 O O . PRO A 1 220 ? -24.708 24.774 20.082 1.00 91.56 220 PRO A O 1
ATOM 1659 N N . ASP A 1 221 ? -23.537 26.012 18.625 1.00 91.81 221 ASP A N 1
ATOM 1660 C CA . ASP A 1 221 ? -24.602 26.997 18.382 1.00 91.81 221 ASP A CA 1
ATOM 1661 C C . ASP A 1 221 ? -25.862 26.369 17.778 1.00 91.81 221 ASP A C 1
ATOM 1663 O O . ASP A 1 221 ? -26.984 26.686 18.182 1.00 91.81 221 ASP A O 1
ATOM 1667 N N . GLN A 1 222 ? -25.689 25.448 16.825 1.00 94.00 222 GLN A N 1
ATOM 1668 C CA . GLN A 1 222 ? -26.807 24.745 16.200 1.00 94.00 222 GLN A CA 1
ATOM 1669 C C . GLN A 1 222 ? -27.484 23.805 17.193 1.00 94.00 222 GLN A C 1
ATOM 1671 O O . GLN A 1 222 ? -28.712 23.782 17.267 1.00 94.00 222 GLN A O 1
ATOM 1676 N N . LEU A 1 223 ? -26.705 23.059 17.981 1.00 93.62 223 LEU A N 1
ATOM 1677 C CA . LEU A 1 223 ? -27.252 22.162 18.994 1.00 93.62 223 LEU A CA 1
ATOM 1678 C C . LEU A 1 223 ? -28.046 22.944 20.053 1.00 93.62 223 LEU A C 1
ATOM 1680 O O . LEU A 1 223 ? -29.169 22.559 20.376 1.00 93.62 223 LEU A O 1
ATOM 1684 N N . LEU A 1 224 ? -27.514 24.074 20.532 1.00 92.81 224 LEU A N 1
ATOM 1685 C CA . LEU A 1 224 ? -28.200 24.962 21.477 1.00 92.81 224 LEU A CA 1
ATOM 1686 C C . LEU A 1 224 ? -29.514 25.504 20.913 1.00 92.81 224 LEU A C 1
ATOM 1688 O O . LEU A 1 224 ? -30.537 25.466 21.599 1.00 92.81 224 LEU A O 1
ATOM 1692 N N . LEU A 1 225 ? -29.497 26.001 19.674 1.00 93.38 225 LEU A N 1
ATOM 1693 C CA . LEU A 1 225 ? -30.689 26.532 19.018 1.00 93.38 225 LEU A CA 1
ATOM 1694 C C . LEU A 1 225 ? -31.774 25.457 18.892 1.00 93.38 225 LEU A C 1
ATOM 1696 O O . LEU A 1 225 ? -32.911 25.679 19.302 1.00 93.38 225 LEU A O 1
ATOM 1700 N N . ARG A 1 226 ? -31.417 24.274 18.386 1.00 93.69 226 ARG A N 1
ATOM 1701 C CA . ARG A 1 226 ? -32.378 23.187 18.163 1.00 93.69 226 ARG A CA 1
ATOM 1702 C C . ARG A 1 226 ? -32.936 22.610 19.459 1.00 93.69 226 ARG A C 1
ATOM 1704 O O . ARG A 1 226 ? -34.123 22.318 19.533 1.00 93.69 226 ARG A O 1
ATOM 1711 N N . LEU A 1 227 ? -32.119 22.480 20.502 1.00 93.62 227 LEU A N 1
ATOM 1712 C CA . LEU A 1 227 ? -32.604 22.057 21.816 1.00 93.62 227 LEU A CA 1
ATOM 1713 C C . LEU A 1 227 ? -33.616 23.063 22.392 1.00 93.62 227 LEU A C 1
ATOM 1715 O O . LEU A 1 227 ? -34.635 22.647 22.941 1.00 93.62 227 LEU A O 1
ATOM 1719 N N . ARG A 1 228 ? -33.397 24.371 22.200 1.00 93.12 228 ARG A N 1
ATOM 1720 C CA . ARG A 1 228 ? -34.369 25.409 22.591 1.00 93.12 228 ARG A CA 1
ATOM 1721 C C . ARG A 1 228 ? -35.676 25.317 21.805 1.00 93.12 228 ARG A C 1
ATOM 1723 O O . ARG A 1 228 ? -36.739 25.438 22.403 1.00 93.12 228 ARG A O 1
ATOM 1730 N N . GLU A 1 229 ? -35.616 25.057 20.497 1.00 92.88 229 GLU A N 1
ATOM 1731 C CA . GLU A 1 229 ? -36.810 24.811 19.665 1.00 92.88 229 GLU A CA 1
ATOM 1732 C C . GLU A 1 229 ? -37.627 23.604 20.162 1.00 92.88 229 GLU A C 1
ATOM 1734 O O . GLU A 1 229 ? -38.851 23.590 20.050 1.00 92.88 229 GLU A O 1
ATOM 1739 N N . LEU A 1 230 ? -36.961 22.613 20.760 1.00 91.12 230 LEU A N 1
ATOM 1740 C CA . LEU A 1 230 ? -37.580 21.426 21.357 1.00 91.12 230 LEU A CA 1
ATOM 1741 C C . LEU A 1 230 ? -38.077 21.645 22.798 1.00 91.12 230 LEU A C 1
ATOM 1743 O O . LEU A 1 230 ? -38.535 20.697 23.438 1.00 91.12 230 LEU A O 1
ATOM 1747 N N . GLY A 1 231 ? -38.008 22.879 23.307 1.00 89.38 231 GLY A N 1
ATOM 1748 C CA . GLY A 1 231 ? -38.460 23.246 24.650 1.00 89.38 231 GLY A CA 1
ATOM 1749 C C . GLY A 1 231 ? -37.471 22.901 25.765 1.00 89.38 231 GLY A C 1
ATOM 1750 O O . GLY A 1 231 ? -37.830 22.987 26.937 1.00 89.38 231 GLY A O 1
ATOM 1751 N N . GLN A 1 232 ? -36.236 22.521 25.426 1.00 89.06 232 GLN A N 1
ATOM 1752 C CA . GLN A 1 232 ? -35.170 22.317 26.405 1.00 89.06 232 GLN A CA 1
ATOM 1753 C C . GLN A 1 232 ? -34.521 23.655 26.778 1.00 89.06 232 GLN A C 1
ATOM 1755 O O . GLN A 1 232 ? -34.497 24.599 25.986 1.00 89.06 232 GLN A O 1
ATOM 1760 N N . ALA A 1 233 ? -33.926 23.723 27.969 1.00 86.38 233 ALA A N 1
ATOM 1761 C CA . ALA A 1 233 ? -33.215 24.905 28.457 1.00 86.38 233 ALA A CA 1
ATOM 1762 C C . ALA A 1 233 ? -31.702 24.638 28.612 1.00 86.38 233 ALA A C 1
ATOM 1764 O O . ALA A 1 233 ? -31.193 24.648 29.732 1.00 86.38 233 ALA A O 1
ATOM 1765 N N . PRO A 1 234 ? -30.961 24.368 27.517 1.00 85.62 234 PRO A N 1
ATOM 1766 C CA . PRO A 1 234 ? -29.535 24.090 27.610 1.00 85.62 234 PRO A CA 1
ATOM 1767 C C . PRO A 1 234 ? -28.739 25.367 27.905 1.00 85.62 234 PRO A C 1
ATOM 1769 O O . PRO A 1 234 ? -29.048 26.455 27.397 1.00 85.62 234 PRO A O 1
ATOM 1772 N N . ALA A 1 235 ? -27.672 25.213 28.681 1.00 86.12 235 ALA A N 1
ATOM 1773 C CA . ALA A 1 235 ? -26.678 26.251 28.900 1.00 86.12 235 ALA A CA 1
ATOM 1774 C C . ALA A 1 235 ? -25.460 26.010 27.996 1.00 86.12 235 ALA A C 1
ATOM 1776 O O . ALA A 1 235 ? -25.094 24.865 27.734 1.00 86.12 235 ALA A O 1
ATOM 1777 N N . ALA A 1 236 ? -24.849 27.085 27.498 1.00 85.00 236 ALA A N 1
ATOM 1778 C CA . ALA A 1 236 ? -23.597 26.986 26.754 1.00 85.00 236 ALA A CA 1
ATOM 1779 C C . ALA A 1 236 ? -22.436 26.760 27.735 1.00 85.00 236 ALA A C 1
ATOM 1781 O O . ALA A 1 236 ? -22.442 27.345 28.815 1.00 85.00 236 ALA A O 1
ATOM 1782 N N . GLU A 1 237 ? -21.442 25.953 27.370 1.00 85.44 237 GLU A N 1
ATOM 1783 C CA . GLU A 1 237 ? -20.186 25.798 28.121 1.00 85.44 237 GLU A CA 1
ATOM 1784 C C . GLU A 1 237 ? -19.018 26.414 27.317 1.00 85.44 237 GLU A C 1
ATOM 1786 O O . GLU A 1 237 ? -19.065 26.458 26.086 1.00 85.44 237 GLU A O 1
ATOM 1791 N N . THR A 1 238 ? -17.990 26.934 27.997 1.00 79.19 238 THR A N 1
ATOM 1792 C CA . THR A 1 238 ? -16.726 27.371 27.380 1.00 79.19 238 THR A CA 1
ATOM 1793 C C . THR A 1 238 ? -15.871 26.171 26.975 1.00 79.19 238 THR A C 1
ATOM 1795 O O . THR A 1 238 ? -16.156 25.035 27.352 1.00 79.19 238 THR A O 1
ATOM 1798 N N . ALA A 1 239 ? -14.772 26.418 26.253 1.00 72.19 239 ALA A N 1
ATOM 1799 C CA . ALA A 1 239 ? -13.784 25.384 25.938 1.00 72.19 239 ALA A CA 1
ATOM 1800 C C . ALA A 1 239 ? -13.167 24.739 27.199 1.00 72.19 239 ALA A C 1
ATOM 1802 O O . ALA A 1 239 ? -12.722 23.596 27.155 1.00 72.19 239 ALA A O 1
ATOM 1803 N N . GLU A 1 240 ? -13.183 25.451 28.329 1.00 76.06 240 GLU A N 1
ATOM 1804 C CA . GLU A 1 240 ? -12.729 24.994 29.646 1.00 76.06 240 GLU A CA 1
ATOM 1805 C C . GLU A 1 240 ? -13.842 24.309 30.468 1.00 76.06 240 GLU A C 1
ATOM 1807 O O . GLU A 1 240 ? -13.618 23.954 31.624 1.00 76.06 240 GLU A O 1
ATOM 1812 N N . GLY A 1 241 ? -15.044 24.128 29.903 1.00 71.44 241 GLY A N 1
ATOM 1813 C CA . GLY A 1 241 ? -16.183 23.478 30.564 1.00 71.44 241 GLY A CA 1
ATOM 1814 C C . GLY A 1 241 ? -16.942 24.366 31.557 1.0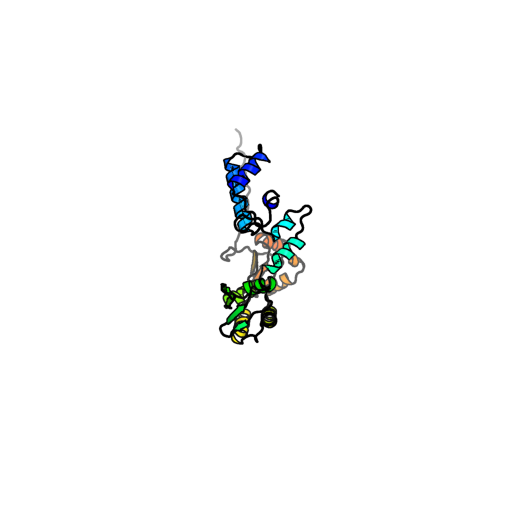0 71.44 241 GLY A C 1
ATOM 1815 O O . GLY A 1 241 ? -17.759 23.868 32.332 1.00 71.44 241 GLY A O 1
ATOM 1816 N N . ALA A 1 242 ? -16.695 25.680 31.563 1.00 72.94 242 ALA A N 1
ATOM 1817 C CA . ALA A 1 242 ? -17.421 26.615 32.420 1.00 72.94 242 ALA A CA 1
ATOM 1818 C C . ALA A 1 242 ? -18.744 27.040 31.770 1.00 72.94 242 ALA A C 1
ATOM 1820 O O . ALA A 1 242 ? -18.782 27.364 30.588 1.00 72.94 242 ALA A O 1
ATOM 1821 N N . VAL A 1 243 ? -19.838 27.102 32.531 1.00 75.00 243 VAL A N 1
ATOM 1822 C CA . VAL A 1 243 ? -21.137 27.523 31.984 1.00 75.00 243 VAL A CA 1
ATOM 1823 C C . VAL A 1 243 ? -21.121 29.015 31.623 1.00 75.00 243 VAL A C 1
ATOM 1825 O O . VAL A 1 243 ? -20.993 29.889 32.483 1.00 75.00 243 VAL A O 1
ATOM 1828 N N . LEU A 1 244 ? -21.308 29.314 30.339 1.00 68.25 244 LEU A N 1
ATOM 1829 C CA . LEU A 1 244 ? -21.457 30.655 29.789 1.00 68.25 244 LEU A CA 1
ATOM 1830 C C . LEU A 1 244 ? -22.825 31.230 30.162 1.00 68.25 244 LEU A C 1
ATOM 1832 O O . LEU A 1 244 ? -23.843 30.976 29.516 1.00 68.25 244 LEU A O 1
ATOM 1836 N N . THR A 1 245 ? -22.842 32.071 31.193 1.00 58.69 245 THR A N 1
ATOM 1837 C CA . THR A 1 245 ? -24.019 32.879 31.526 1.00 58.69 245 THR A CA 1
ATOM 1838 C C . THR A 1 245 ? -23.975 34.179 30.727 1.00 58.69 245 THR A C 1
ATOM 1840 O O . THR A 1 245 ? -23.403 35.175 31.169 1.00 58.69 245 THR A O 1
ATOM 1843 N N . LEU A 1 246 ? -24.586 34.192 29.540 1.00 50.91 246 LEU A N 1
ATOM 1844 C CA . LEU A 1 246 ? -24.825 35.437 28.809 1.00 50.91 246 LEU A CA 1
ATOM 1845 C C . LEU A 1 246 ? -25.908 36.229 29.553 1.00 50.91 246 LEU A C 1
ATOM 1847 O O . LEU A 1 246 ? -27.103 36.000 29.365 1.00 50.91 246 LEU A O 1
ATOM 1851 N N . ARG A 1 247 ? -25.507 37.158 30.428 1.00 45.38 247 ARG A N 1
ATOM 1852 C CA . ARG A 1 247 ? -26.433 38.171 30.947 1.00 45.38 247 ARG A CA 1
ATOM 1853 C C . ARG A 1 247 ? -26.876 39.028 29.765 1.00 45.38 247 ARG A C 1
ATOM 1855 O O . ARG A 1 247 ? -26.108 39.843 29.267 1.00 45.38 247 ARG A O 1
ATOM 1862 N N . ALA A 1 248 ? -28.109 38.835 29.308 1.00 47.00 248 ALA A N 1
ATOM 1863 C CA . ALA A 1 248 ? -28.750 39.798 28.431 1.00 47.00 248 ALA A CA 1
ATOM 1864 C C . ALA A 1 248 ? -28.924 41.089 29.237 1.00 47.00 248 ALA A C 1
ATOM 1866 O O . ALA A 1 248 ? -29.805 41.172 30.094 1.00 47.00 248 ALA A O 1
ATOM 1867 N N . GLU A 1 249 ? -28.059 42.079 29.022 1.00 43.84 249 GLU A N 1
ATOM 1868 C CA . GLU A 1 249 ? -28.331 43.410 29.547 1.00 43.84 249 GLU A CA 1
ATOM 1869 C C . GLU A 1 249 ? -29.654 43.889 28.933 1.00 43.84 249 GLU A C 1
ATOM 1871 O O . GLU A 1 249 ? -29.792 43.915 27.702 1.00 43.84 249 GLU A O 1
ATOM 1876 N N . PRO A 1 250 ? -30.667 44.224 29.749 1.00 47.38 250 PRO A N 1
ATOM 1877 C CA . PRO A 1 250 ? -31.917 44.731 29.219 1.00 47.38 250 PRO A CA 1
ATOM 1878 C C . PRO A 1 250 ? -31.616 46.044 28.500 1.00 47.38 250 PRO A C 1
ATOM 1880 O O . PRO A 1 250 ? -31.149 47.001 29.120 1.00 47.38 250 PRO A O 1
ATOM 1883 N N . ARG A 1 251 ? -31.894 46.103 27.192 1.00 48.88 251 ARG A N 1
ATOM 1884 C CA . ARG A 1 251 ? -31.870 47.356 26.429 1.00 48.88 251 ARG A CA 1
ATOM 1885 C C . ARG A 1 251 ? -32.909 48.298 27.036 1.00 48.88 251 ARG A C 1
ATOM 1887 O O . ARG A 1 251 ? -34.086 48.237 26.691 1.00 48.88 251 ARG A O 1
ATOM 1894 N N . ARG A 1 252 ? -32.490 49.139 27.982 1.00 55.81 252 ARG A N 1
ATOM 1895 C CA . ARG A 1 252 ? -33.335 50.189 28.551 1.00 55.81 252 ARG A CA 1
ATOM 1896 C C . ARG A 1 252 ? -33.428 51.323 27.541 1.00 55.81 252 ARG A C 1
ATOM 1898 O O . ARG A 1 252 ? -32.412 51.825 27.069 1.00 55.81 252 ARG A O 1
ATOM 1905 N N . THR A 1 253 ? -34.649 51.734 27.219 1.00 47.62 253 THR A N 1
ATOM 1906 C CA . THR A 1 253 ? -34.884 52.988 26.503 1.00 47.62 253 THR A CA 1
ATOM 1907 C C . THR A 1 253 ? -34.311 54.130 27.353 1.00 47.62 253 THR A C 1
ATOM 1909 O O . THR A 1 253 ? -34.612 54.176 28.550 1.00 47.62 253 THR A O 1
ATOM 1912 N N . PRO A 1 254 ? -33.472 55.025 26.800 1.00 66.38 254 PRO A N 1
ATOM 1913 C CA . PRO A 1 254 ? -32.949 56.153 27.564 1.00 66.38 254 PRO A CA 1
ATOM 1914 C C . PRO A 1 254 ? -34.104 57.018 28.088 1.00 66.38 254 PRO A C 1
ATOM 1916 O O . PRO A 1 254 ? -35.151 57.134 27.444 1.00 66.38 254 PRO A O 1
ATOM 1919 N N . ALA A 1 255 ? -33.928 57.595 29.278 1.00 68.06 255 ALA A N 1
ATOM 1920 C CA . ALA A 1 255 ? -34.955 58.405 29.923 1.00 68.06 255 ALA A CA 1
ATOM 1921 C C . ALA A 1 255 ? -35.336 59.600 29.032 1.00 68.06 255 ALA A C 1
ATOM 1923 O O . ALA A 1 255 ? -34.471 60.349 28.578 1.00 68.06 255 ALA A O 1
ATOM 1924 N N . ARG A 1 256 ? -36.637 59.782 28.778 1.00 65.50 256 ARG A N 1
ATOM 1925 C CA . ARG A 1 256 ? -37.153 60.961 28.069 1.00 65.50 256 ARG A CA 1
ATOM 1926 C C . ARG A 1 256 ? -36.981 62.190 28.963 1.00 65.50 256 ARG A C 1
ATOM 1928 O O . ARG A 1 256 ? -37.539 62.220 30.057 1.00 65.50 256 ARG A O 1
ATOM 1935 N N . SER A 1 257 ? -36.245 63.200 28.503 1.00 73.25 257 SER A N 1
ATOM 1936 C CA . SER A 1 257 ? -36.203 64.504 29.172 1.00 73.25 257 SER A CA 1
ATOM 1937 C C . SER A 1 257 ? -37.487 65.280 28.882 1.00 73.25 257 SER A C 1
ATOM 1939 O O . SER A 1 257 ? -37.920 65.349 27.730 1.00 73.25 257 SER A O 1
ATOM 1941 N N . ALA A 1 258 ? -38.085 65.881 29.911 1.00 70.06 258 ALA A N 1
ATOM 1942 C CA . ALA A 1 258 ? -39.217 66.785 29.733 1.00 70.06 258 ALA A CA 1
ATOM 1943 C C . ALA A 1 258 ? -38.788 68.039 28.937 1.00 70.06 258 ALA A C 1
ATOM 1945 O O . ALA A 1 258 ? -37.669 68.521 29.134 1.00 70.06 258 ALA A O 1
ATOM 1946 N N . PRO A 1 259 ? -39.634 68.563 28.033 1.00 69.81 259 PRO A N 1
ATOM 1947 C CA . PRO A 1 259 ? -39.319 69.766 27.270 1.00 69.81 259 PRO A CA 1
ATOM 1948 C C . PRO A 1 259 ? -39.266 70.996 28.188 1.00 69.81 259 PRO A C 1
ATOM 1950 O O . PRO A 1 259 ? -40.080 71.144 29.098 1.00 69.81 259 PRO A O 1
ATOM 1953 N N . VAL A 1 260 ? -38.293 71.874 27.944 1.00 73.31 260 VAL A N 1
ATOM 1954 C CA . VAL A 1 260 ? -38.105 73.122 28.698 1.00 73.31 260 VAL A CA 1
ATOM 1955 C C . VAL A 1 260 ? -39.189 74.133 28.286 1.00 73.31 260 VAL A C 1
ATOM 1957 O O . VAL A 1 260 ? -39.409 74.290 27.083 1.00 73.31 260 VAL A O 1
ATOM 1960 N N . PRO A 1 261 ? -39.872 74.822 29.224 1.00 61.34 261 PRO A N 1
ATOM 1961 C CA . PRO A 1 261 ? -40.861 75.840 28.874 1.00 61.34 261 PRO A CA 1
ATOM 1962 C C . PRO A 1 261 ? -40.185 77.055 28.229 1.00 61.34 261 PRO A C 1
ATOM 1964 O O . PRO A 1 261 ? -39.164 77.533 28.726 1.00 61.34 261 PRO A O 1
ATOM 1967 N N . ALA A 1 262 ? -40.756 77.546 27.131 1.00 65.00 262 ALA A N 1
ATOM 1968 C CA . ALA A 1 262 ? -40.337 78.792 26.493 1.00 65.00 262 ALA A CA 1
ATOM 1969 C C . ALA A 1 262 ? -40.826 80.017 27.302 1.00 65.00 262 ALA A C 1
ATOM 1971 O O . ALA A 1 262 ? -41.861 79.900 27.965 1.00 65.00 262 ALA A O 1
ATOM 1972 N N . PRO A 1 263 ? -40.092 81.149 27.277 1.00 62.94 263 PRO A N 1
ATOM 1973 C CA . PRO A 1 263 ? -40.462 82.376 27.988 1.00 62.94 263 PRO A CA 1
ATOM 1974 C C . PRO A 1 263 ? -41.702 83.068 27.409 1.00 62.94 263 PRO A C 1
ATOM 1976 O O . PRO A 1 263 ? -41.961 82.917 26.192 1.00 62.94 263 PRO A O 1
#

pLDDT: mean 89.28, std 10.47, range [43.84, 98.31]

Radius of gyration: 35.85 Å; chains: 1; bounding box: 64×106×78 Å

Sequence (263 aa):
GLLAALPPGGAADPVAVRRRLDWEWPRRLTDEARERLTAAALAEAETLGVTGRGALASHARPLLEEPPQPAAAAEALAPLFPEPVDHVLLQADLTAIAPGPLRRDLRATMALAADVESTGGATVYRFTPASVRRALDAGLTTDELHAFLAEVSRTPVPQPLDYLVDDVARRHGRLRVGAAASYLRSEDETALGQLLADRRCEPLRLRRIAPTVLVSPLSPDQLLLRLRELGQAPAAETAEGAVLTLRAEPRRTPARSAPVPAP